Protein AF-A0A3D5CCB1-F1 (afdb_monomer_lite)

Secondary structure (DSSP, 8-state):
-PPPP-HHHHHHHHHHHHHHS----GGGS----S-HHHHHHHHHHHHHHHHHHHHTHHHHHHHHHHH-TT--HHHHIIIIIIIHHHHHHHHHHHHHHHHHTTPPPP----PPPHHHHHHHHHHTSHHHHHHHHHHHHHHHHHHHHHHHHHHHHHHHHHHHHT-HHIIIIIIHHHHHHHHHHHHHHHHHHHHHHHTT-S-HHHHHHHHHHHHHH---TT-TT-HHHHHHHHHHHHHHT-

Radius of gyration: 18.37 Å; chains: 1; bounding box: 44×39×50 Å

pLDDT: mean 93.86, std 5.81, range [41.47, 98.31]

Foldseek 3Di:
DPDAQDPVVLLVLLVCLCVVQPAADLVQADLDDPCLPVCCVQCLLVLLLLLQLLCLLLLVVVLCVLLCVPDDPSRCCNSPVHPNSNSNSLSVNSQVSSVVSVHDGHDHDNDDDPVSNVLSVVCVPLLSVLLSLLLSLVQQLQQLVVLLLLLVLVLVVCVVVVVCRCNPRRSVSSNVSSVSSNVSSVSSNSNSVVVCSHDPVSVVVSVVCCVVVDDHRSCNVPVVSVVSVVVSCVSSVD

Sequence (238 aa):
MAEPVTSQRILEHVQRLGEEHPPIELDSVDRGIRDPRAVAERYGHVIDYLARVELEVDRNVLELLVLLPDVSEVDRMFYADVWQPQEIQHGLILDRLQQDLGRAAAEPVLDVSYKMRIMGALAHFRAIQDIARLLYYLTGASTERQAVLAYNTIHSGMTELGETAIAETIIAPIRRQEPGHFAFYRMSATELVRSGALRPWQLYLARVLREKTYNLVGTNGQDRYRAQMGGVVTALGF

Structure (mmCIF, N/CA/C/O backbone):
data_AF-A0A3D5CCB1-F1
#
_entry.id   AF-A0A3D5CCB1-F1
#
loop_
_atom_site.group_PDB
_atom_site.id
_atom_site.type_symbol
_atom_site.label_atom_id
_atom_site.label_alt_id
_atom_site.label_comp_id
_atom_site.label_asym_id
_atom_site.label_entity_id
_atom_site.label_seq_id
_atom_site.pdbx_PDB_ins_code
_atom_site.Cartn_x
_atom_site.Cartn_y
_atom_site.Cartn_z
_atom_site.occupancy
_atom_site.B_iso_or_equiv
_atom_site.auth_seq_id
_atom_site.auth_comp_id
_atom_site.auth_asym_id
_atom_site.auth_atom_id
_atom_site.pdbx_PDB_model_num
ATOM 1 N N . MET A 1 1 ? 17.570 23.239 -5.286 1.00 41.47 1 MET A N 1
ATOM 2 C CA . MET A 1 1 ? 17.225 22.159 -6.237 1.00 41.47 1 MET A CA 1
ATOM 3 C C . MET A 1 1 ? 17.078 20.886 -5.425 1.00 41.47 1 MET A C 1
ATOM 5 O O . MET A 1 1 ? 17.943 20.655 -4.594 1.00 41.47 1 MET A O 1
ATOM 9 N N . ALA A 1 2 ? 15.992 20.125 -5.577 1.00 57.88 2 ALA A N 1
ATOM 10 C CA . ALA A 1 2 ? 15.882 18.835 -4.893 1.00 57.88 2 ALA A CA 1
ATOM 11 C C . ALA A 1 2 ? 16.992 17.905 -5.404 1.00 57.88 2 ALA A C 1
ATOM 13 O O . ALA A 1 2 ? 17.215 17.835 -6.613 1.00 57.88 2 ALA A O 1
ATOM 14 N N . GLU A 1 3 ? 17.702 17.243 -4.494 1.00 67.12 3 GLU A N 1
ATOM 15 C CA . GLU A 1 3 ? 18.768 16.305 -4.849 1.00 67.12 3 GLU A CA 1
ATOM 16 C C . GLU A 1 3 ? 18.257 15.210 -5.803 1.00 67.12 3 GLU A C 1
ATOM 18 O O . GLU A 1 3 ? 17.111 14.759 -5.658 1.00 67.12 3 GLU A O 1
ATOM 23 N N . PRO A 1 4 ? 19.082 14.753 -6.762 1.00 82.19 4 PRO A N 1
ATOM 24 C CA . PRO A 1 4 ? 18.695 13.705 -7.699 1.00 82.19 4 PRO A CA 1
ATOM 25 C C . PRO A 1 4 ? 18.369 12.398 -6.964 1.00 82.19 4 PRO A C 1
ATOM 27 O O . PRO A 1 4 ? 19.006 12.048 -5.971 1.00 82.19 4 PRO A O 1
ATOM 30 N N . VAL A 1 5 ? 17.351 11.680 -7.441 1.00 89.31 5 VAL A N 1
ATOM 31 C CA . VAL A 1 5 ? 17.039 10.322 -6.975 1.00 89.31 5 VAL A CA 1
ATOM 32 C C . VAL A 1 5 ? 18.032 9.368 -7.634 1.00 89.31 5 VAL A C 1
ATOM 34 O O . VAL A 1 5 ? 18.175 9.397 -8.854 1.00 89.31 5 VAL A O 1
ATOM 37 N N . THR A 1 6 ? 18.720 8.560 -6.831 1.00 91.19 6 THR A N 1
ATOM 38 C CA . THR A 1 6 ? 19.732 7.587 -7.268 1.00 91.19 6 THR A CA 1
ATOM 39 C C . THR A 1 6 ? 19.478 6.243 -6.591 1.00 91.19 6 THR A C 1
ATOM 41 O O . THR A 1 6 ? 18.830 6.200 -5.544 1.00 91.19 6 THR A O 1
ATOM 44 N N . SER A 1 7 ? 20.024 5.152 -7.136 1.00 90.75 7 SER A N 1
ATOM 45 C CA . SER A 1 7 ? 19.896 3.812 -6.542 1.00 90.75 7 SER A CA 1
ATOM 46 C C . SER A 1 7 ? 20.398 3.762 -5.094 1.00 90.75 7 SER A C 1
ATOM 48 O O . SER A 1 7 ? 19.751 3.154 -4.249 1.00 90.75 7 SER A O 1
ATOM 50 N N . GLN A 1 8 ? 21.487 4.477 -4.787 1.00 93.38 8 GLN A N 1
ATOM 51 C CA . GLN A 1 8 ? 22.027 4.591 -3.429 1.00 93.38 8 GLN A CA 1
ATOM 52 C C . GLN A 1 8 ? 21.027 5.237 -2.458 1.00 93.38 8 GLN A C 1
ATOM 54 O O . GLN A 1 8 ? 20.819 4.735 -1.361 1.00 93.38 8 GLN A O 1
ATOM 59 N N . ARG A 1 9 ? 20.345 6.313 -2.870 1.00 94.62 9 ARG A N 1
ATOM 60 C CA . ARG A 1 9 ? 19.337 6.968 -2.021 1.00 94.62 9 ARG A CA 1
ATOM 61 C C . ARG A 1 9 ? 18.089 6.116 -1.820 1.00 94.62 9 ARG A C 1
ATOM 63 O O . ARG A 1 9 ? 17.460 6.203 -0.772 1.00 94.62 9 ARG A O 1
ATOM 70 N N . ILE A 1 10 ? 17.716 5.317 -2.822 1.00 96.94 10 ILE A N 1
ATOM 71 C CA . ILE A 1 10 ? 16.615 4.357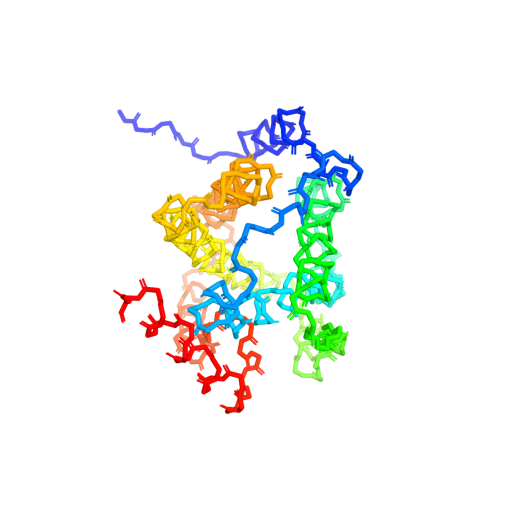 -2.682 1.00 96.94 10 ILE A CA 1
ATOM 72 C C . ILE A 1 10 ? 17.015 3.285 -1.663 1.00 96.94 10 ILE A C 1
ATOM 74 O O . ILE A 1 10 ? 16.234 3.009 -0.762 1.00 96.94 10 ILE A O 1
ATOM 78 N N . LEU A 1 11 ? 18.236 2.746 -1.747 1.00 97.00 11 LEU A N 1
ATOM 79 C CA . LEU A 1 11 ? 18.755 1.781 -0.775 1.00 97.00 11 LEU A CA 1
ATOM 80 C C . LEU A 1 11 ? 18.733 2.342 0.656 1.00 97.00 11 LEU A C 1
ATOM 82 O O . LEU A 1 11 ? 18.157 1.717 1.540 1.00 97.00 11 LEU A O 1
ATOM 86 N N . GLU A 1 12 ? 19.288 3.539 0.864 1.00 97.50 12 GLU A N 1
ATOM 87 C CA . GLU A 1 12 ? 19.302 4.220 2.169 1.00 97.50 12 GLU A CA 1
ATOM 88 C C . GLU A 1 12 ? 17.894 4.453 2.724 1.00 97.50 12 GLU A C 1
ATOM 90 O O . GLU A 1 12 ? 17.670 4.370 3.931 1.00 97.50 12 GLU A O 1
ATOM 95 N N . HIS A 1 13 ? 16.933 4.758 1.848 1.00 97.81 13 HIS A N 1
ATOM 96 C CA . HIS A 1 13 ? 15.533 4.893 2.233 1.00 97.81 13 HIS A CA 1
ATOM 97 C C . HIS A 1 13 ? 14.934 3.561 2.678 1.00 97.81 13 HIS A C 1
ATOM 99 O O . HIS A 1 13 ? 14.278 3.521 3.712 1.00 97.81 13 HIS A O 1
ATOM 105 N N . VAL A 1 14 ? 15.160 2.478 1.929 1.00 98.12 14 VAL A N 1
ATOM 106 C CA . VAL A 1 14 ? 14.629 1.150 2.278 1.00 98.12 14 VAL A CA 1
ATOM 107 C C . VAL A 1 14 ? 15.227 0.655 3.596 1.00 98.12 14 VAL A C 1
ATOM 109 O O . VAL A 1 14 ? 14.484 0.172 4.444 1.00 98.12 14 VAL A O 1
ATOM 112 N N . GLN A 1 15 ? 16.537 0.827 3.800 1.00 97.94 15 GLN A N 1
ATOM 113 C CA . GLN A 1 15 ? 17.208 0.469 5.056 1.00 97.94 15 GLN A CA 1
ATOM 114 C C . GLN A 1 15 ? 16.598 1.220 6.238 1.00 97.94 15 GLN A C 1
ATOM 116 O O . GLN A 1 15 ? 16.140 0.606 7.197 1.00 97.94 15 GLN A O 1
ATOM 121 N N . ARG A 1 16 ? 16.498 2.547 6.121 1.00 97.81 16 ARG A N 1
ATOM 122 C CA . ARG A 1 16 ? 15.912 3.388 7.165 1.00 97.81 16 ARG A CA 1
ATOM 123 C C . ARG A 1 16 ? 14.455 3.038 7.446 1.00 97.81 16 ARG A C 1
ATOM 125 O O . ARG A 1 16 ? 14.059 3.001 8.601 1.00 97.81 16 ARG A O 1
ATOM 132 N N . LEU A 1 17 ? 13.666 2.766 6.406 1.00 97.88 17 LEU A N 1
ATOM 133 C CA . LEU A 1 17 ? 12.270 2.361 6.552 1.00 97.88 17 LEU A CA 1
ATOM 134 C C . LEU A 1 17 ? 12.142 1.063 7.360 1.00 97.88 17 LEU A C 1
ATOM 136 O O . LEU A 1 17 ? 11.304 0.994 8.254 1.00 97.88 17 LEU A O 1
ATOM 140 N N . GLY A 1 18 ? 12.976 0.062 7.068 1.00 96.62 18 GLY A N 1
ATOM 141 C CA . GLY A 1 18 ? 12.990 -1.198 7.814 1.00 96.62 18 GLY A CA 1
ATOM 142 C C . GLY A 1 18 ? 13.456 -1.037 9.263 1.00 96.62 18 GLY A C 1
ATOM 143 O O . GLY A 1 18 ? 12.883 -1.648 10.160 1.00 96.62 18 GLY A O 1
ATOM 144 N N . GLU A 1 19 ? 14.461 -0.192 9.504 1.00 96.88 19 GLU A N 1
ATOM 145 C CA . GLU A 1 19 ? 15.014 0.062 10.841 1.00 96.88 19 GLU A CA 1
ATOM 146 C C . GLU A 1 19 ? 14.078 0.896 11.730 1.00 96.88 19 GLU A C 1
ATOM 148 O O . GLU A 1 19 ? 13.853 0.557 12.891 1.00 96.88 19 GLU A O 1
ATOM 153 N N . GLU A 1 20 ? 13.535 1.998 11.207 1.00 97.25 20 GLU A N 1
ATOM 154 C CA . GLU A 1 20 ? 12.723 2.944 11.982 1.00 97.25 20 GLU A CA 1
ATOM 155 C C . GLU A 1 20 ? 11.277 2.468 12.164 1.00 97.25 20 GLU A C 1
ATOM 157 O O . GLU A 1 20 ? 10.598 2.876 13.114 1.00 97.25 20 GLU A O 1
ATOM 162 N N . HIS A 1 21 ? 10.781 1.627 11.254 1.00 96.56 21 HIS A N 1
ATOM 163 C CA . HIS A 1 21 ? 9.390 1.192 11.239 1.00 96.56 21 HIS A CA 1
ATOM 164 C C . HIS A 1 21 ? 9.267 -0.324 11.021 1.00 96.56 21 HIS A C 1
ATOM 166 O O . HIS A 1 21 ? 8.691 -0.734 10.020 1.00 96.56 21 HIS A O 1
ATOM 172 N N . PRO A 1 22 ? 9.752 -1.179 11.938 1.00 97.19 22 PRO A N 1
ATOM 173 C CA . PRO A 1 22 ? 9.638 -2.632 11.790 1.00 97.19 22 PRO A CA 1
ATOM 174 C C . PRO A 1 22 ? 8.169 -3.097 11.705 1.00 97.19 22 PRO A C 1
ATOM 176 O O . PRO A 1 22 ? 7.266 -2.333 12.069 1.00 97.19 22 PRO A O 1
ATOM 179 N N . PRO A 1 23 ? 7.907 -4.338 11.249 1.00 97.94 23 PRO A N 1
ATOM 180 C CA . PRO A 1 23 ? 6.570 -4.928 11.282 1.00 97.94 23 PRO A CA 1
ATOM 181 C C . PRO A 1 23 ? 5.894 -4.754 12.646 1.00 97.94 23 PRO A C 1
ATOM 183 O O . PRO A 1 23 ? 6.534 -4.858 13.692 1.00 97.94 23 PRO A O 1
ATOM 186 N N . ILE A 1 24 ? 4.598 -4.443 12.630 1.00 97.62 24 ILE A N 1
ATOM 187 C CA . ILE A 1 24 ? 3.836 -4.207 13.857 1.00 97.62 24 ILE A CA 1
ATOM 188 C C . ILE A 1 24 ? 3.460 -5.567 14.436 1.00 97.62 24 ILE A C 1
ATOM 190 O O . ILE A 1 24 ? 2.689 -6.299 13.829 1.00 97.62 24 ILE A O 1
ATOM 194 N N . GLU A 1 25 ? 3.981 -5.910 15.607 1.00 95.62 25 GLU A N 1
ATOM 195 C CA . GLU A 1 25 ? 3.631 -7.174 16.254 1.00 95.62 25 GLU A CA 1
ATOM 196 C C . GLU A 1 25 ? 2.160 -7.167 16.690 1.00 95.62 25 GLU A C 1
ATOM 198 O O . GLU A 1 25 ? 1.710 -6.222 17.345 1.00 95.62 25 GLU A O 1
ATOM 203 N N . LEU A 1 26 ? 1.419 -8.238 16.397 1.00 92.88 26 LEU A N 1
ATOM 204 C CA . LEU A 1 26 ? 0.002 -8.362 16.764 1.00 92.88 26 LEU A CA 1
ATOM 205 C C . LEU A 1 26 ? -0.241 -8.199 18.278 1.00 92.88 26 LEU A C 1
ATOM 207 O O . LEU A 1 26 ? -1.253 -7.636 18.685 1.00 92.88 26 LEU A O 1
ATOM 211 N N . ASP A 1 27 ? 0.696 -8.638 19.118 1.00 92.75 27 ASP A N 1
ATOM 212 C CA . ASP A 1 27 ? 0.590 -8.512 20.579 1.00 92.75 27 ASP A CA 1
ATOM 213 C C . ASP A 1 27 ? 0.874 -7.085 21.084 1.00 92.75 27 ASP A C 1
ATOM 215 O O . ASP A 1 27 ? 0.627 -6.776 22.250 1.00 92.75 27 ASP A O 1
ATOM 219 N N . SER A 1 28 ? 1.392 -6.198 20.226 1.00 95.19 28 SER A N 1
ATOM 220 C CA . SER A 1 28 ? 1.679 -4.802 20.579 1.00 95.19 28 SER A CA 1
ATOM 221 C C . SER A 1 28 ? 0.471 -3.871 20.429 1.00 95.19 28 SER A C 1
ATOM 223 O O . SER A 1 28 ? 0.526 -2.732 20.899 1.00 95.19 28 SER A O 1
ATOM 225 N N . VAL A 1 29 ? -0.614 -4.336 19.796 1.00 96.75 29 VAL A N 1
ATOM 226 C CA . VAL A 1 29 ? -1.794 -3.512 19.514 1.00 96.75 29 VAL A CA 1
ATOM 227 C C . VAL A 1 29 ? -2.903 -3.717 20.546 1.00 96.75 29 VAL A C 1
ATOM 229 O O . VAL A 1 29 ? -3.211 -4.837 20.954 1.00 96.75 29 VAL A O 1
ATOM 232 N N . ASP A 1 30 ? -3.547 -2.624 20.949 1.00 97.19 30 ASP A N 1
ATOM 233 C CA . ASP A 1 30 ? -4.730 -2.648 21.803 1.00 97.19 30 ASP A CA 1
ATOM 234 C C . ASP A 1 30 ? -5.984 -2.679 20.923 1.00 97.19 30 ASP A C 1
ATOM 236 O O . ASP A 1 30 ? -6.339 -1.705 20.255 1.00 97.19 30 ASP A O 1
ATOM 240 N N . ARG A 1 31 ? -6.656 -3.833 20.926 1.00 94.38 31 ARG A N 1
ATOM 241 C CA . ARG A 1 31 ? -7.901 -4.075 20.183 1.00 94.38 31 ARG A CA 1
ATOM 242 C C . ARG A 1 31 ? -9.151 -3.826 21.036 1.00 94.38 31 ARG A C 1
ATOM 244 O O . ARG A 1 31 ? -10.224 -4.331 20.719 1.00 94.38 31 ARG A O 1
ATOM 251 N N . GLY A 1 32 ? -9.033 -3.083 22.138 1.00 95.19 32 GLY A N 1
ATOM 252 C CA . GLY A 1 32 ? -10.173 -2.627 22.925 1.00 95.19 32 GLY A CA 1
ATOM 253 C C . GLY A 1 32 ? -11.079 -1.706 22.106 1.00 95.19 32 GLY A C 1
ATOM 254 O O . GLY A 1 32 ? -10.637 -0.664 21.629 1.00 95.19 32 GLY A O 1
ATOM 255 N N . ILE A 1 33 ? -12.352 -2.086 21.967 1.00 96.38 33 ILE A N 1
ATOM 256 C CA . ILE A 1 33 ? -13.362 -1.311 21.237 1.00 96.38 33 ILE A CA 1
ATOM 257 C C . ILE A 1 33 ? -14.384 -0.777 22.240 1.00 96.38 33 ILE A C 1
ATOM 259 O O . ILE A 1 33 ? -15.020 -1.547 22.965 1.00 96.38 33 ILE A O 1
ATOM 263 N N . ARG A 1 34 ? -14.547 0.543 22.293 1.00 96.94 34 ARG A N 1
ATOM 264 C CA . ARG A 1 34 ? -15.459 1.213 23.223 1.00 96.94 34 ARG A CA 1
ATOM 265 C C . ARG A 1 34 ? -16.916 1.105 22.776 1.00 96.94 34 ARG A C 1
ATOM 267 O O . ARG A 1 34 ? -17.780 0.802 23.597 1.00 96.94 34 ARG A O 1
ATOM 274 N N . ASP A 1 35 ? -17.188 1.387 21.508 1.00 96.88 35 ASP A N 1
ATOM 275 C CA . ASP A 1 35 ? -18.503 1.292 20.879 1.00 96.88 35 ASP A CA 1
ATOM 276 C C . ASP A 1 35 ? -18.400 0.470 19.581 1.00 96.88 35 ASP A C 1
ATOM 278 O O . ASP A 1 35 ? -18.331 1.016 18.472 1.00 96.88 35 ASP A O 1
ATOM 282 N N . PRO A 1 36 ? -18.413 -0.873 19.692 1.00 96.50 36 PRO A N 1
ATOM 283 C CA . PRO A 1 36 ? -18.269 -1.747 18.531 1.00 96.50 36 PRO A CA 1
ATOM 284 C C . PRO A 1 36 ? -19.389 -1.557 17.512 1.00 96.50 36 PRO A C 1
ATOM 286 O O . PRO A 1 36 ? -19.183 -1.794 16.322 1.00 96.50 36 PRO A O 1
ATOM 289 N N . ARG A 1 37 ? -20.563 -1.085 17.944 1.00 96.44 37 ARG A N 1
ATOM 290 C CA . ARG A 1 37 ? -21.678 -0.821 17.042 1.00 96.44 37 ARG A CA 1
ATOM 291 C C . ARG A 1 37 ? -21.401 0.412 16.187 1.00 96.44 37 ARG A C 1
ATOM 293 O O . ARG A 1 37 ? -21.546 0.325 14.970 1.00 96.44 37 ARG A O 1
ATOM 300 N N . ALA A 1 38 ? -20.974 1.520 16.791 1.00 96.62 38 ALA A N 1
ATOM 301 C CA . ALA A 1 38 ? -20.645 2.735 16.047 1.00 96.62 38 ALA A CA 1
ATOM 302 C C . ALA A 1 38 ? -19.497 2.502 15.050 1.00 96.62 38 ALA A C 1
ATOM 304 O O . ALA A 1 38 ? -19.572 2.942 13.899 1.00 96.62 38 ALA A O 1
ATOM 305 N N . VAL A 1 39 ? -18.466 1.753 15.460 1.00 97.31 39 VAL A N 1
ATOM 306 C CA . VAL A 1 39 ? -17.353 1.375 14.576 1.00 97.31 39 VAL A CA 1
ATOM 307 C C . VAL A 1 39 ? -17.838 0.494 13.426 1.00 97.31 39 VAL A C 1
ATOM 309 O O . VAL A 1 39 ? -17.528 0.778 12.268 1.00 97.31 39 VAL A O 1
ATOM 312 N N . ALA A 1 40 ? -18.632 -0.542 13.708 1.00 96.12 40 ALA A N 1
ATOM 313 C CA . ALA A 1 40 ? -19.146 -1.440 12.677 1.00 96.12 40 ALA A CA 1
ATOM 314 C C . ALA A 1 40 ? -20.077 -0.727 11.682 1.00 96.12 40 ALA A C 1
ATOM 316 O O . ALA A 1 40 ? -19.995 -0.995 10.483 1.00 96.12 40 ALA A O 1
ATOM 317 N N . GLU A 1 41 ? -20.931 0.186 12.154 1.00 95.19 41 GLU A N 1
ATOM 318 C CA . GLU A 1 41 ? -21.853 0.956 11.310 1.00 95.19 41 GLU A CA 1
ATOM 319 C C . GLU A 1 41 ? -21.113 1.946 10.394 1.00 95.19 41 GLU A C 1
ATOM 321 O O . GLU A 1 41 ? -21.477 2.075 9.225 1.00 95.19 41 GLU A O 1
ATOM 326 N N . ARG A 1 42 ? -20.067 2.628 10.887 1.00 95.31 42 ARG A N 1
ATOM 327 C CA . ARG A 1 42 ? -19.347 3.656 10.110 1.00 95.31 42 ARG A CA 1
ATOM 328 C C . ARG A 1 42 ? -18.206 3.091 9.263 1.00 95.31 42 ARG A C 1
ATOM 330 O O . ARG A 1 42 ? -18.020 3.520 8.126 1.00 95.31 42 ARG A O 1
ATOM 337 N N . TYR A 1 43 ? -17.439 2.153 9.815 1.00 97.31 43 TYR A N 1
ATOM 338 C CA . TYR A 1 43 ? -16.174 1.684 9.245 1.00 97.31 43 TYR A CA 1
ATOM 339 C C . TYR A 1 43 ? -16.100 0.173 9.029 1.00 97.31 43 TYR A C 1
ATOM 341 O O . TYR A 1 43 ? -15.121 -0.282 8.448 1.00 97.31 43 TYR A O 1
ATOM 349 N N . GLY A 1 44 ? -17.110 -0.613 9.418 1.00 96.38 44 GLY A N 1
ATOM 350 C CA . GLY A 1 44 ? -17.058 -2.074 9.305 1.00 96.38 44 GLY A CA 1
ATOM 351 C C . GLY A 1 44 ? -16.726 -2.560 7.892 1.00 96.38 44 GLY A C 1
ATOM 352 O O . GLY A 1 44 ? -15.783 -3.319 7.711 1.00 96.38 44 GLY A O 1
ATOM 353 N N . HIS A 1 45 ? -17.421 -2.060 6.866 1.00 96.00 45 HIS A N 1
ATOM 354 C CA . HIS A 1 45 ? -17.134 -2.434 5.471 1.00 96.00 45 HIS A CA 1
ATOM 355 C C . HIS A 1 45 ? -15.799 -1.886 4.951 1.00 96.00 45 HIS A C 1
ATOM 357 O O . HIS A 1 45 ? -15.246 -2.434 4.001 1.00 96.00 45 HIS A O 1
ATOM 363 N N . VAL A 1 46 ? -15.291 -0.800 5.541 1.00 97.25 46 VAL A N 1
ATOM 364 C CA . VAL A 1 46 ? -13.966 -0.262 5.211 1.00 97.25 46 VAL A CA 1
ATOM 365 C C . VAL A 1 46 ? -12.888 -1.191 5.748 1.00 97.25 46 VAL A C 1
ATOM 367 O O . VAL A 1 46 ? -11.986 -1.554 5.001 1.00 97.25 46 VAL A O 1
ATOM 370 N N . ILE A 1 47 ? -13.016 -1.614 7.006 1.00 97.38 47 ILE A N 1
ATOM 371 C CA . ILE A 1 47 ? -12.085 -2.545 7.645 1.00 97.38 47 ILE A CA 1
ATOM 372 C C . ILE A 1 47 ? -12.104 -3.889 6.908 1.00 97.38 47 ILE A C 1
ATOM 374 O O . ILE A 1 47 ? -11.031 -4.381 6.584 1.00 97.38 47 ILE A O 1
ATOM 378 N N . ASP A 1 48 ? -13.277 -4.419 6.533 1.00 96.69 48 ASP A N 1
ATOM 379 C CA . ASP A 1 48 ? -13.368 -5.645 5.718 1.00 96.69 48 ASP A CA 1
ATOM 380 C C . ASP A 1 48 ? -12.583 -5.525 4.410 1.00 96.69 48 ASP A C 1
ATOM 382 O O . ASP A 1 48 ? -11.861 -6.436 3.994 1.00 96.69 48 ASP A O 1
ATOM 386 N N . TYR A 1 49 ? -12.756 -4.388 3.725 1.00 96.88 49 TYR A N 1
ATOM 387 C CA . TYR A 1 49 ? -12.118 -4.161 2.440 1.00 96.88 49 TYR A CA 1
ATOM 388 C C . TYR A 1 49 ? -10.603 -4.064 2.594 1.00 96.88 49 TYR A C 1
ATOM 390 O O . TYR A 1 49 ? -9.890 -4.705 1.825 1.00 96.88 49 TYR A O 1
ATOM 398 N N . LEU A 1 50 ? -10.122 -3.299 3.578 1.00 96.75 50 LEU A N 1
ATOM 399 C CA . LEU A 1 50 ? -8.694 -3.142 3.837 1.00 96.75 50 LEU A CA 1
ATOM 400 C C . LEU A 1 50 ? -8.063 -4.452 4.309 1.00 96.75 50 LEU A C 1
ATOM 402 O O . LEU A 1 50 ? -7.098 -4.881 3.695 1.00 96.75 50 LEU A O 1
ATOM 406 N N . ALA A 1 51 ? -8.654 -5.153 5.282 1.00 96.50 51 ALA A N 1
ATOM 407 C CA . ALA A 1 51 ? -8.147 -6.437 5.770 1.00 96.50 51 ALA A CA 1
ATOM 408 C C . ALA A 1 51 ? -7.929 -7.440 4.628 1.00 96.50 51 ALA A C 1
ATOM 410 O O . ALA A 1 51 ? -6.871 -8.055 4.525 1.00 96.50 51 ALA A O 1
ATOM 411 N N . ARG A 1 52 ? -8.898 -7.558 3.709 1.00 96.06 52 ARG A N 1
ATOM 412 C CA . ARG A 1 52 ? -8.735 -8.386 2.507 1.00 96.06 52 ARG A CA 1
ATOM 413 C C . ARG A 1 52 ? -7.583 -7.898 1.633 1.00 96.06 52 ARG A C 1
ATOM 415 O O . ARG A 1 52 ? -6.812 -8.720 1.157 1.00 96.06 52 ARG A O 1
ATOM 422 N N . VAL A 1 53 ? -7.522 -6.600 1.346 1.00 95.31 53 VAL A N 1
ATOM 423 C CA . VAL A 1 53 ? -6.525 -6.027 0.432 1.00 95.31 53 VAL A CA 1
ATOM 424 C C . VAL A 1 53 ? -5.109 -6.190 0.967 1.00 95.31 53 VAL A C 1
ATOM 426 O O . VAL A 1 53 ? -4.257 -6.642 0.206 1.00 95.31 53 VAL A O 1
ATOM 429 N N . GLU A 1 54 ? -4.878 -5.907 2.246 1.00 94.62 54 GLU A N 1
ATOM 430 C CA . GLU A 1 54 ? -3.551 -6.065 2.849 1.00 94.62 54 GLU A CA 1
ATOM 431 C C . GLU A 1 54 ? -3.144 -7.544 2.886 1.00 94.62 54 GLU A C 1
ATOM 433 O O . GLU A 1 54 ? -2.012 -7.894 2.567 1.00 94.62 54 GLU A O 1
ATOM 438 N N . LEU A 1 55 ? -4.083 -8.465 3.138 1.00 95.19 55 LEU A N 1
ATOM 439 C CA . LEU A 1 55 ? -3.806 -9.906 3.060 1.00 95.19 55 LEU A CA 1
ATOM 440 C C . LEU A 1 55 ? -3.590 -10.424 1.625 1.00 95.19 55 LEU A C 1
ATOM 442 O O . LEU A 1 55 ? -3.114 -11.543 1.437 1.00 95.19 55 LEU A O 1
ATOM 446 N N . GLU A 1 56 ? -3.896 -9.636 0.590 1.00 94.56 56 GLU A N 1
ATOM 447 C CA . GLU A 1 56 ? -3.524 -9.960 -0.793 1.00 94.56 56 GLU A CA 1
ATOM 448 C C . GLU A 1 56 ? -2.053 -9.633 -1.106 1.00 94.56 56 GLU A C 1
ATOM 450 O O . GLU A 1 56 ? -1.597 -9.916 -2.218 1.00 94.56 56 GLU A O 1
ATOM 455 N N . VAL A 1 57 ? -1.283 -9.093 -0.152 1.00 90.62 57 VAL A N 1
ATOM 456 C CA . VAL A 1 57 ? 0.158 -8.838 -0.310 1.00 90.62 57 VAL A CA 1
ATOM 457 C C . VAL A 1 57 ? 0.924 -10.086 -0.759 1.00 90.62 57 VAL A C 1
ATOM 459 O O . VAL A 1 57 ? 1.772 -9.993 -1.645 1.00 90.62 57 VAL A O 1
ATOM 462 N N . ASP A 1 58 ? 0.571 -11.275 -0.264 1.00 86.56 58 ASP A N 1
ATOM 463 C CA . ASP A 1 58 ? 1.221 -12.522 -0.680 1.00 86.56 58 ASP A CA 1
ATOM 464 C C . ASP A 1 58 ? 0.999 -12.811 -2.170 1.00 86.56 58 ASP A C 1
ATOM 466 O O . ASP A 1 58 ? 1.927 -13.220 -2.874 1.00 86.56 58 ASP A O 1
ATOM 470 N N . ARG A 1 59 ? -0.193 -12.509 -2.708 1.00 90.62 59 ARG A N 1
ATOM 471 C CA . ARG A 1 59 ? -0.410 -12.543 -4.163 1.00 90.62 59 ARG A CA 1
ATOM 472 C C . ARG A 1 59 ? 0.500 -11.539 -4.856 1.00 90.62 59 ARG A C 1
ATOM 474 O O . ARG A 1 59 ? 1.098 -11.873 -5.873 1.00 90.62 59 ARG A O 1
ATOM 481 N N . ASN A 1 60 ? 0.592 -10.316 -4.341 1.00 88.62 60 ASN A N 1
ATOM 482 C CA . ASN A 1 60 ? 1.405 -9.266 -4.952 1.00 88.62 60 ASN A CA 1
ATOM 483 C C . ASN A 1 60 ? 2.895 -9.665 -4.986 1.00 88.62 60 ASN A C 1
ATOM 485 O O . ASN A 1 60 ? 3.570 -9.387 -5.978 1.00 88.62 60 ASN A O 1
ATOM 489 N N . VAL A 1 61 ? 3.392 -10.384 -3.971 1.00 86.88 61 VAL A N 1
ATOM 490 C CA . VAL A 1 61 ? 4.734 -10.994 -3.973 1.00 86.88 61 VAL A CA 1
ATOM 491 C C . VAL A 1 61 ? 4.859 -12.078 -5.045 1.00 86.88 61 VAL A C 1
ATOM 493 O O . VAL A 1 61 ? 5.841 -12.098 -5.787 1.00 86.88 61 VAL A O 1
ATOM 496 N N . LEU A 1 62 ? 3.865 -12.955 -5.204 1.00 86.75 62 LEU A N 1
ATOM 497 C CA . LEU A 1 62 ? 3.875 -13.937 -6.296 1.00 86.75 62 LEU A CA 1
ATOM 498 C C . LEU A 1 62 ? 3.853 -13.263 -7.678 1.00 86.75 62 LEU A C 1
ATOM 500 O O . LEU A 1 62 ? 4.547 -13.703 -8.595 1.00 86.75 62 LEU A O 1
ATOM 504 N N . GLU A 1 63 ? 3.089 -12.182 -7.840 1.00 89.25 63 GLU A N 1
ATOM 505 C CA . GLU A 1 63 ? 3.081 -11.380 -9.064 1.00 89.25 63 GLU A CA 1
ATOM 506 C C . GLU A 1 63 ? 4.445 -10.739 -9.323 1.00 89.25 63 GLU A C 1
ATOM 508 O O . GLU A 1 63 ? 4.917 -10.781 -10.456 1.00 89.25 63 GLU A O 1
ATOM 513 N N . LEU A 1 64 ? 5.113 -10.217 -8.293 1.00 87.56 64 LEU A N 1
ATOM 514 C CA . LEU A 1 64 ? 6.479 -9.701 -8.381 1.00 87.56 64 LEU A CA 1
ATOM 515 C C . LEU A 1 64 ? 7.465 -10.760 -8.868 1.00 87.56 64 LEU A C 1
ATOM 517 O O . LEU A 1 64 ? 8.215 -10.496 -9.802 1.00 87.56 64 LEU A O 1
ATOM 521 N N . LEU A 1 65 ? 7.434 -11.964 -8.294 1.00 84.88 65 LEU A N 1
ATOM 522 C CA . LEU A 1 65 ? 8.314 -13.066 -8.703 1.00 84.88 65 LEU A CA 1
ATOM 523 C C . LEU A 1 65 ? 8.105 -13.470 -10.170 1.00 84.88 65 LEU A C 1
ATOM 525 O O . LEU A 1 65 ? 9.043 -13.891 -10.841 1.00 84.88 65 LEU A O 1
ATOM 529 N N . VAL A 1 66 ? 6.878 -13.333 -10.677 1.00 86.00 66 VAL A N 1
ATOM 530 C CA . VAL A 1 66 ? 6.536 -13.636 -12.073 1.00 86.00 66 VAL A CA 1
ATOM 531 C C . VAL A 1 66 ? 6.910 -12.489 -13.012 1.00 86.00 66 VAL A C 1
ATOM 533 O O . VAL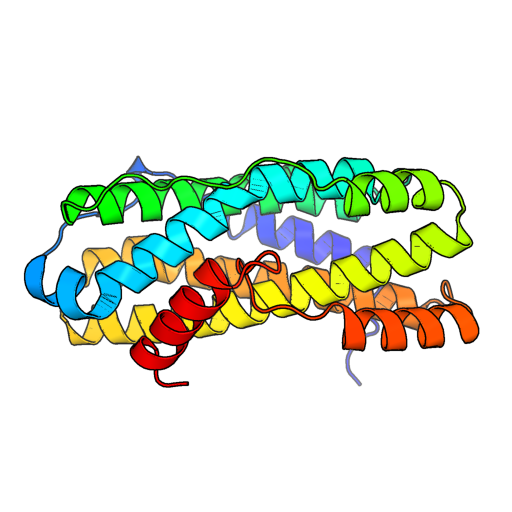 A 1 66 ? 7.408 -12.730 -14.111 1.00 86.00 66 VAL A O 1
ATOM 536 N N . LEU A 1 67 ? 6.638 -11.246 -12.616 1.00 87.25 67 LEU A N 1
ATOM 537 C CA . LEU A 1 67 ? 6.816 -10.058 -13.450 1.00 87.25 67 LEU A CA 1
ATOM 538 C C . LEU A 1 67 ? 8.249 -9.538 -13.442 1.00 87.25 67 LEU A C 1
ATOM 540 O O . LEU A 1 67 ? 8.619 -8.827 -14.374 1.00 87.25 67 LEU A O 1
ATOM 544 N N . LEU A 1 68 ? 9.028 -9.853 -12.405 1.00 85.81 68 LEU A N 1
ATOM 545 C CA . LEU A 1 68 ? 10.373 -9.338 -12.192 1.00 85.81 68 LEU A CA 1
ATOM 546 C C . LEU A 1 68 ? 11.446 -10.446 -12.167 1.00 85.81 68 LEU A C 1
ATOM 548 O O . LEU A 1 68 ? 12.094 -10.624 -11.137 1.00 85.81 68 LEU A O 1
ATOM 552 N N . PRO A 1 69 ? 11.689 -11.165 -13.284 1.00 83.00 69 PRO A N 1
ATOM 553 C CA . PRO A 1 69 ? 12.713 -12.213 -13.346 1.00 83.00 69 PRO A CA 1
ATOM 554 C C . PRO A 1 69 ? 14.126 -11.701 -13.011 1.00 83.00 69 PRO A C 1
ATOM 556 O O . PRO A 1 69 ? 14.893 -12.415 -12.376 1.00 83.00 69 PRO A O 1
ATOM 559 N N . ASP A 1 70 ? 14.437 -10.451 -13.373 1.00 81.44 70 ASP A N 1
ATOM 560 C CA . ASP A 1 70 ? 15.701 -9.773 -13.057 1.00 81.44 70 ASP A CA 1
ATOM 561 C C . ASP A 1 70 ? 15.453 -8.610 -12.078 1.00 81.44 70 ASP A C 1
ATOM 563 O O . ASP A 1 70 ? 15.486 -7.429 -12.447 1.00 81.44 70 ASP A O 1
ATOM 567 N N . VAL A 1 71 ? 15.116 -8.940 -10.830 1.00 81.56 71 VAL A N 1
ATOM 568 C CA . VAL A 1 71 ? 14.876 -7.954 -9.764 1.00 81.56 71 VAL A CA 1
ATOM 569 C C . VAL A 1 71 ? 16.197 -7.358 -9.255 1.00 81.56 71 VAL A C 1
ATOM 571 O O . VAL A 1 71 ? 17.192 -8.067 -9.102 1.00 81.56 71 VAL A O 1
ATOM 574 N N . SER A 1 72 ? 16.237 -6.044 -9.001 1.00 87.75 72 SER A N 1
ATOM 575 C CA . SER A 1 72 ? 17.426 -5.430 -8.394 1.00 87.75 72 SER A CA 1
ATOM 576 C C . SER A 1 72 ? 17.559 -5.833 -6.922 1.00 87.75 72 SER A C 1
ATOM 578 O O . SER A 1 72 ? 16.570 -6.166 -6.273 1.00 87.75 72 SER A O 1
ATOM 580 N N . GLU A 1 73 ? 18.767 -5.768 -6.362 1.00 90.44 73 GLU A N 1
ATOM 581 C CA . GLU A 1 73 ? 18.977 -6.073 -4.939 1.00 90.44 73 GLU A CA 1
ATOM 582 C C . GLU A 1 73 ? 18.155 -5.152 -4.022 1.00 90.44 73 GLU A C 1
ATOM 584 O O . GLU A 1 73 ? 17.578 -5.615 -3.042 1.00 90.44 73 GLU A O 1
ATOM 589 N N . VAL A 1 74 ? 18.031 -3.871 -4.387 1.00 93.56 74 VAL A N 1
ATOM 590 C CA . VAL A 1 74 ? 17.231 -2.884 -3.647 1.00 93.56 74 VAL A CA 1
ATOM 591 C C . VAL A 1 74 ? 15.743 -3.230 -3.694 1.00 93.56 74 VAL A C 1
ATOM 593 O O . VAL A 1 74 ? 15.071 -3.170 -2.669 1.00 93.56 74 VAL A O 1
ATOM 596 N N . ASP A 1 75 ? 15.233 -3.624 -4.865 1.00 92.94 75 ASP A N 1
ATOM 597 C CA . ASP A 1 75 ? 13.849 -4.084 -5.012 1.00 92.94 75 ASP A CA 1
ATOM 598 C C . ASP A 1 75 ? 13.607 -5.355 -4.182 1.00 92.94 75 ASP A C 1
ATOM 600 O O . ASP A 1 75 ? 12.625 -5.426 -3.450 1.00 92.94 75 ASP A O 1
ATOM 604 N N . ARG A 1 76 ? 14.516 -6.343 -4.245 1.00 92.81 76 ARG A N 1
ATOM 605 C CA . ARG A 1 76 ? 14.423 -7.574 -3.443 1.00 92.81 76 ARG A CA 1
ATOM 606 C C . ARG A 1 76 ? 14.359 -7.248 -1.954 1.00 92.81 76 ARG A C 1
ATOM 608 O O . ARG A 1 76 ? 13.483 -7.763 -1.270 1.00 92.81 76 ARG A O 1
ATOM 615 N N . MET A 1 77 ? 15.277 -6.411 -1.474 1.00 95.00 77 MET A N 1
ATOM 616 C CA . MET A 1 77 ? 15.338 -6.006 -0.071 1.00 95.00 77 MET A CA 1
ATOM 617 C C . MET A 1 77 ? 14.051 -5.298 0.351 1.00 95.00 77 MET A C 1
ATOM 619 O O . MET A 1 77 ? 13.483 -5.634 1.383 1.00 95.00 77 MET A O 1
ATOM 623 N N . PHE A 1 78 ? 13.547 -4.370 -0.468 1.00 96.00 78 PHE A N 1
ATOM 624 C CA . PHE A 1 78 ? 12.282 -3.705 -0.179 1.00 96.00 78 PHE A CA 1
ATOM 625 C C . PHE A 1 78 ? 11.131 -4.705 -0.083 1.00 96.00 78 PHE A C 1
ATOM 627 O O . PHE A 1 78 ? 10.463 -4.738 0.941 1.00 96.00 78 PHE A O 1
ATOM 634 N N . TYR A 1 79 ? 10.907 -5.540 -1.099 1.00 94.19 79 TYR A N 1
ATOM 635 C CA . TYR A 1 79 ? 9.737 -6.418 -1.114 1.00 94.19 79 TYR A CA 1
ATOM 636 C C . TYR A 1 79 ? 9.809 -7.536 -0.076 1.00 94.19 79 TYR A C 1
ATOM 638 O O . TYR A 1 79 ? 8.813 -7.788 0.591 1.00 94.19 79 TYR A O 1
ATOM 646 N N . ALA A 1 80 ? 10.957 -8.205 0.048 1.00 92.62 80 ALA A N 1
ATOM 647 C CA . ALA A 1 80 ? 11.087 -9.404 0.871 1.00 92.62 80 ALA A CA 1
ATOM 648 C C . ALA A 1 80 ? 11.413 -9.100 2.338 1.00 92.62 80 ALA A C 1
ATOM 650 O O . ALA A 1 80 ? 10.954 -9.823 3.216 1.00 92.62 80 ALA A O 1
ATOM 651 N N . ASP A 1 81 ? 12.200 -8.054 2.607 1.00 95.00 81 ASP A N 1
ATOM 652 C CA . ASP A 1 81 ? 12.744 -7.830 3.950 1.00 95.00 81 ASP A CA 1
ATOM 653 C C . ASP A 1 81 ? 12.039 -6.681 4.691 1.00 95.00 81 ASP A C 1
ATOM 655 O O . ASP A 1 81 ? 12.139 -6.600 5.913 1.00 95.00 81 ASP A O 1
ATOM 659 N N . VAL A 1 82 ? 11.332 -5.791 3.979 1.00 97.25 82 VAL A N 1
ATOM 660 C CA . VAL A 1 82 ? 10.692 -4.600 4.570 1.00 97.25 82 VAL A CA 1
ATOM 661 C C . VAL A 1 82 ? 9.182 -4.602 4.345 1.00 97.25 82 VAL A C 1
ATOM 663 O O . VAL A 1 82 ? 8.418 -4.744 5.294 1.00 97.25 82 VAL A O 1
ATOM 666 N N . TRP A 1 83 ? 8.752 -4.482 3.090 1.00 97.38 83 TRP A N 1
ATOM 667 C CA . TRP A 1 83 ? 7.361 -4.273 2.703 1.00 97.38 83 TRP A CA 1
ATOM 668 C C . TRP A 1 83 ? 6.478 -5.475 3.034 1.00 97.38 83 TRP A C 1
ATOM 670 O O . TRP A 1 83 ? 5.579 -5.335 3.850 1.00 97.38 83 TRP A O 1
ATOM 680 N N . GLN A 1 84 ? 6.748 -6.672 2.496 1.00 95.88 84 GLN A N 1
ATOM 681 C CA . GLN A 1 84 ? 5.869 -7.822 2.748 1.00 95.88 84 GLN A CA 1
ATOM 682 C C . GLN A 1 84 ? 5.707 -8.133 4.251 1.00 95.88 84 GLN A C 1
ATOM 684 O O . GLN A 1 84 ? 4.564 -8.279 4.687 1.00 95.88 84 GLN A O 1
ATOM 689 N N . PRO A 1 85 ? 6.774 -8.187 5.077 1.00 96.62 85 PRO A N 1
ATOM 690 C CA . PRO A 1 85 ? 6.609 -8.400 6.513 1.00 96.62 85 PRO A CA 1
ATOM 691 C C . PRO A 1 85 ? 5.731 -7.345 7.203 1.00 96.62 85 PRO A C 1
ATOM 693 O O . PRO A 1 85 ? 4.972 -7.689 8.107 1.00 96.62 85 PRO A O 1
ATOM 696 N N . GLN A 1 86 ? 5.816 -6.077 6.786 1.00 97.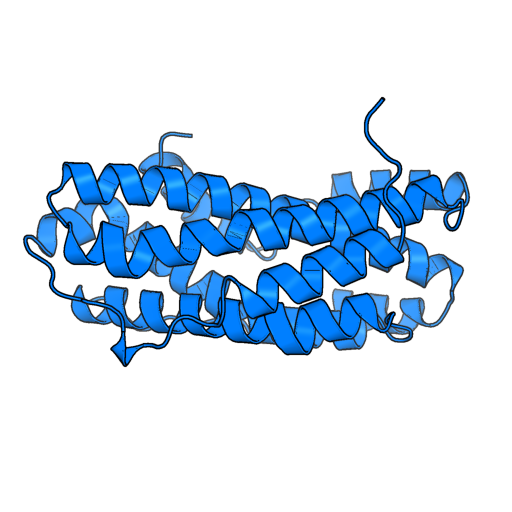75 86 GLN A N 1
ATOM 697 C CA . GLN A 1 86 ? 4.982 -4.990 7.310 1.00 97.75 86 GLN A CA 1
ATOM 698 C C . GLN A 1 86 ? 3.513 -5.158 6.895 1.00 97.75 86 GLN A C 1
ATOM 700 O O . GLN A 1 86 ? 2.642 -5.233 7.759 1.00 97.75 86 GLN A O 1
ATOM 705 N N . GLU A 1 87 ? 3.254 -5.300 5.598 1.00 96.75 87 GLU A N 1
ATOM 706 C CA . GLU A 1 87 ? 1.910 -5.414 5.012 1.00 96.75 87 GLU A CA 1
ATOM 707 C C . GLU A 1 87 ? 1.133 -6.633 5.524 1.00 96.75 87 GLU A C 1
ATOM 709 O O . GLU A 1 87 ? -0.058 -6.549 5.829 1.00 96.75 87 GLU A O 1
ATOM 714 N N . ILE A 1 88 ? 1.807 -7.780 5.694 1.00 96.00 88 ILE A N 1
ATOM 715 C CA . ILE A 1 88 ? 1.173 -8.971 6.278 1.00 96.00 88 ILE A CA 1
ATOM 716 C C . ILE A 1 88 ? 0.658 -8.652 7.681 1.00 96.00 88 ILE A C 1
ATOM 718 O O . ILE A 1 88 ? -0.468 -9.023 8.016 1.00 96.00 88 ILE A O 1
ATOM 722 N N . GLN A 1 89 ? 1.447 -7.955 8.504 1.00 97.62 89 GLN A N 1
ATOM 723 C CA . GLN A 1 89 ? 0.999 -7.576 9.843 1.00 97.62 89 GLN A CA 1
ATOM 724 C C . GLN A 1 89 ? -0.178 -6.604 9.792 1.00 97.62 89 GLN A C 1
ATOM 726 O O . GLN A 1 89 ? -1.105 -6.750 10.588 1.00 97.62 89 GLN A O 1
ATOM 731 N N . HIS A 1 90 ? -0.210 -5.665 8.841 1.00 97.81 90 HIS A N 1
ATOM 732 C CA . HIS A 1 90 ? -1.366 -4.777 8.664 1.00 97.81 90 HIS A CA 1
ATOM 733 C C . HIS A 1 90 ? -2.631 -5.584 8.396 1.00 97.81 90 HIS A C 1
ATOM 735 O O . HIS A 1 90 ? -3.632 -5.421 9.098 1.00 97.81 90 HIS A O 1
ATOM 741 N N . GLY A 1 91 ? -2.561 -6.513 7.441 1.00 96.62 91 GLY A N 1
ATOM 742 C CA . GLY A 1 91 ? -3.674 -7.387 7.094 1.00 96.62 91 GLY A CA 1
ATOM 743 C C . GLY A 1 91 ? -4.130 -8.261 8.253 1.00 96.62 91 GLY A C 1
ATOM 744 O O . GLY A 1 91 ? -5.326 -8.321 8.527 1.00 96.62 91 GLY A O 1
ATOM 745 N N . LEU A 1 92 ? -3.201 -8.882 8.982 1.00 97.50 92 LEU A N 1
ATOM 746 C CA . LEU A 1 92 ? -3.519 -9.716 10.144 1.00 97.50 92 LEU A CA 1
ATOM 747 C C . LEU A 1 92 ? -4.166 -8.913 11.277 1.00 97.50 92 LEU A C 1
ATOM 749 O O . LEU A 1 92 ? -5.141 -9.370 11.873 1.00 97.50 92 LEU A O 1
ATOM 753 N N . ILE A 1 93 ? -3.655 -7.716 11.572 1.00 98.31 93 ILE A N 1
ATOM 754 C CA . ILE A 1 93 ? -4.200 -6.849 12.622 1.00 98.31 93 ILE A CA 1
ATOM 755 C C . ILE A 1 93 ? -5.613 -6.384 12.252 1.00 98.31 93 ILE A C 1
ATOM 757 O O . ILE A 1 93 ? -6.520 -6.452 13.087 1.00 98.31 93 ILE A O 1
ATOM 761 N N . LEU A 1 94 ? -5.825 -5.946 11.008 1.00 97.94 94 LEU A N 1
ATOM 762 C CA . LEU A 1 94 ? -7.139 -5.513 10.527 1.00 97.94 94 LEU A CA 1
ATOM 763 C C . LEU A 1 94 ? -8.131 -6.676 10.447 1.00 97.94 94 LEU A C 1
ATOM 765 O O . LEU A 1 94 ? -9.293 -6.508 10.820 1.00 97.94 94 LEU A O 1
ATOM 769 N N . ASP A 1 95 ? -7.676 -7.861 10.034 1.00 97.88 95 ASP A N 1
ATOM 770 C CA . ASP A 1 95 ? -8.481 -9.083 10.045 1.00 97.88 95 ASP A CA 1
ATOM 771 C C . ASP A 1 95 ? -8.891 -9.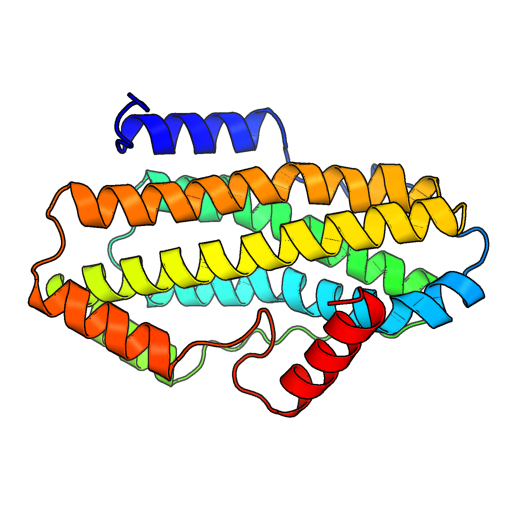471 11.473 1.00 97.88 95 ASP A C 1
ATOM 773 O O . ASP A 1 95 ? -10.035 -9.853 11.734 1.00 97.88 95 ASP A O 1
ATOM 777 N N . ARG A 1 96 ? -7.994 -9.297 12.447 1.00 97.56 96 ARG A N 1
ATOM 778 C CA . ARG A 1 96 ? -8.353 -9.523 13.845 1.00 97.56 96 ARG A CA 1
ATOM 779 C C . ARG A 1 96 ? -9.358 -8.496 14.355 1.00 97.56 96 ARG A C 1
ATOM 781 O O . ARG A 1 96 ? -10.306 -8.875 15.040 1.00 97.56 96 ARG A O 1
ATOM 788 N N . LEU A 1 97 ? -9.173 -7.224 14.008 1.00 97.12 97 LEU A N 1
ATOM 789 C CA . LEU A 1 97 ? -10.078 -6.144 14.396 1.00 97.12 97 LEU A CA 1
ATOM 790 C C . LEU A 1 97 ? -11.486 -6.341 13.813 1.00 97.12 97 LEU A C 1
ATOM 792 O O . LEU A 1 97 ? -12.469 -6.170 14.533 1.00 97.12 97 LEU A O 1
ATOM 796 N N . GLN A 1 98 ? -11.621 -6.741 12.541 1.00 96.44 98 GLN A N 1
ATOM 797 C CA . GLN A 1 98 ? -12.949 -7.031 11.976 1.00 96.44 98 GLN A CA 1
ATOM 798 C C . GLN A 1 98 ? -13.634 -8.201 12.695 1.00 96.44 98 GLN A C 1
ATOM 800 O O . GLN A 1 98 ? -14.842 -8.150 12.932 1.00 96.44 98 GLN A O 1
ATOM 805 N N . GLN A 1 99 ? -12.880 -9.228 13.097 1.00 96.94 99 GLN A N 1
ATOM 806 C CA . GLN A 1 99 ? -13.429 -10.362 13.840 1.00 96.94 99 GLN A CA 1
ATOM 807 C C . GLN A 1 99 ? -13.891 -9.946 15.242 1.00 96.94 99 GLN A C 1
ATOM 809 O O . GLN A 1 99 ? -14.950 -10.389 15.685 1.00 96.94 99 GLN A O 1
ATOM 814 N N . ASP A 1 100 ? -13.160 -9.053 15.918 1.00 96.00 100 ASP A N 1
ATOM 815 C CA . ASP A 1 100 ? -13.587 -8.493 17.209 1.00 96.00 100 ASP A CA 1
ATOM 816 C C . ASP A 1 100 ? -14.879 -7.663 17.081 1.00 96.00 100 ASP A C 1
ATOM 818 O O . ASP A 1 100 ? -15.691 -7.623 18.004 1.00 96.00 100 ASP A O 1
ATOM 822 N N . LEU A 1 101 ? -15.116 -7.054 15.912 1.00 96.00 101 LEU A N 1
ATOM 823 C CA . LEU A 1 101 ? -16.372 -6.379 15.556 1.00 96.00 101 LEU A CA 1
ATOM 824 C C . LEU A 1 101 ? -17.502 -7.357 15.167 1.00 96.00 101 LEU A C 1
ATOM 826 O O . LEU A 1 101 ? -18.580 -6.924 14.754 1.00 96.00 101 LEU A O 1
ATOM 830 N N . GLY A 1 102 ? -17.275 -8.670 15.276 1.00 95.38 102 GLY A N 1
ATOM 831 C CA . GLY A 1 102 ? -18.244 -9.716 14.942 1.00 95.38 102 GLY A CA 1
ATOM 832 C C . GLY A 1 102 ? -18.422 -9.953 13.441 1.00 95.38 102 GLY A C 1
ATOM 833 O O . GLY A 1 102 ? -19.437 -10.520 13.028 1.00 95.38 102 GLY A O 1
ATOM 834 N N . ARG A 1 103 ? -17.474 -9.500 12.615 1.00 95.50 103 ARG A N 1
ATOM 835 C CA . ARG A 1 103 ? -17.494 -9.676 11.157 1.00 95.50 103 ARG A CA 1
ATOM 836 C C . ARG A 1 103 ? -16.766 -10.962 10.763 1.00 95.50 103 ARG A C 1
ATOM 838 O O . ARG A 1 103 ? -16.050 -11.564 11.563 1.00 95.50 103 ARG A O 1
ATOM 845 N N . ALA A 1 104 ? -17.002 -11.422 9.538 1.00 95.94 104 ALA A N 1
ATOM 846 C CA . ALA A 1 104 ? -16.329 -12.608 9.019 1.00 95.94 104 ALA A CA 1
ATOM 847 C C . ALA A 1 104 ? -14.832 -12.332 8.814 1.00 95.94 104 ALA A C 1
ATOM 849 O O . ALA A 1 104 ? -14.445 -11.199 8.545 1.00 95.94 104 ALA A O 1
ATOM 850 N N . ALA A 1 105 ? -14.008 -13.375 8.917 1.00 96.81 105 ALA A N 1
ATOM 851 C CA . ALA A 1 105 ? -12.602 -13.279 8.543 1.00 96.81 105 ALA A CA 1
ATOM 852 C C . ALA A 1 105 ? -12.454 -12.924 7.054 1.00 96.81 105 ALA A C 1
ATOM 854 O O . ALA A 1 105 ? -13.316 -13.255 6.233 1.00 96.81 105 ALA A O 1
ATOM 855 N N . ALA A 1 106 ? -11.356 -12.257 6.709 1.00 96.00 106 ALA A N 1
ATOM 856 C CA . ALA A 1 106 ? -11.086 -11.839 5.342 1.00 96.00 106 ALA A CA 1
ATOM 857 C C . ALA A 1 106 ? -10.816 -13.049 4.436 1.00 96.00 106 ALA A C 1
ATOM 859 O O . ALA A 1 106 ? -10.131 -13.999 4.809 1.00 96.00 106 ALA A O 1
ATOM 860 N N . GLU A 1 107 ? -11.304 -12.969 3.199 1.00 94.25 107 GLU A N 1
ATOM 861 C CA . GLU A 1 107 ? -11.043 -13.957 2.149 1.00 94.25 107 GLU A CA 1
ATOM 862 C C . GLU A 1 107 ? -10.178 -13.318 1.047 1.00 94.25 107 GLU A C 1
ATOM 864 O O . GLU A 1 107 ? -10.718 -12.780 0.069 1.00 94.25 107 GLU A O 1
ATOM 869 N N . PRO A 1 108 ? -8.838 -13.302 1.202 1.00 92.88 108 PRO A N 1
ATOM 870 C CA . PRO A 1 108 ? -7.944 -12.707 0.217 1.00 92.88 108 PRO A CA 1
ATOM 871 C C . PRO A 1 108 ? -7.902 -13.531 -1.074 1.00 92.88 108 PRO A C 1
ATOM 873 O O . PRO A 1 108 ? -7.933 -14.763 -1.066 1.00 92.88 108 PRO A O 1
ATOM 876 N N . VAL A 1 109 ? -7.784 -12.847 -2.214 1.00 89.31 109 VAL A N 1
ATOM 877 C CA . VAL A 1 109 ? -7.575 -13.503 -3.511 1.00 89.31 109 VAL A CA 1
ATOM 878 C C . VAL A 1 109 ? -6.084 -13.710 -3.752 1.00 89.31 109 VAL A C 1
ATOM 880 O O . VAL A 1 109 ? -5.377 -12.761 -4.097 1.00 89.31 109 VAL A O 1
ATOM 883 N N . LEU A 1 110 ? -5.631 -14.961 -3.643 1.00 88.75 110 LEU A N 1
ATOM 884 C CA . LEU A 1 110 ? -4.211 -15.329 -3.740 1.00 88.75 110 LEU A CA 1
ATOM 885 C C . LEU A 1 110 ? -3.754 -15.782 -5.139 1.00 88.75 110 LEU A C 1
ATOM 887 O O . LEU A 1 110 ? -2.561 -15.954 -5.388 1.00 88.75 110 LEU A O 1
ATOM 891 N N . ASP A 1 111 ? -4.681 -15.950 -6.081 1.00 87.56 111 ASP A N 1
ATOM 892 C CA . ASP A 1 111 ? -4.362 -16.447 -7.419 1.00 87.56 111 ASP A CA 1
ATOM 893 C C . ASP A 1 111 ? -3.695 -15.392 -8.312 1.00 87.56 111 ASP A C 1
ATOM 895 O O . ASP A 1 111 ? -4.268 -14.345 -8.623 1.00 87.56 111 ASP A O 1
ATOM 899 N N . VAL A 1 112 ? -2.516 -15.727 -8.846 1.00 86.12 112 VAL A N 1
ATOM 900 C CA . VAL A 1 112 ? -1.876 -14.948 -9.917 1.00 86.12 112 VAL A CA 1
ATOM 901 C C . VAL A 1 112 ? -2.617 -15.169 -11.233 1.00 86.12 112 VAL A C 1
ATOM 903 O O . VAL A 1 112 ? -2.636 -16.284 -11.774 1.00 86.12 112 VAL A O 1
ATOM 906 N N . SER A 1 113 ? -3.176 -14.091 -11.786 1.00 86.88 113 SER A N 1
ATOM 907 C CA . SER A 1 113 ? -3.977 -14.156 -13.010 1.00 86.88 113 SER A CA 1
ATOM 908 C C . SER A 1 113 ? -3.183 -14.653 -14.225 1.00 86.88 113 SER A C 1
ATOM 910 O O . SER A 1 113 ? -1.990 -14.390 -14.386 1.00 86.88 113 SER A O 1
ATOM 912 N N . TYR A 1 114 ? -3.871 -15.316 -15.159 1.00 88.25 114 TYR A N 1
ATOM 913 C CA . TYR A 1 114 ? -3.262 -15.789 -16.407 1.00 88.25 114 TYR A CA 1
ATOM 914 C C . TYR A 1 114 ? -2.615 -14.657 -17.226 1.00 88.25 114 TYR A C 1
ATOM 916 O O . TYR A 1 114 ? -1.561 -14.849 -17.830 1.00 88.25 114 TYR A O 1
ATOM 924 N N . LYS A 1 115 ? -3.199 -13.450 -17.191 1.00 87.56 115 LYS A N 1
ATOM 925 C CA . LYS A 1 115 ? -2.638 -12.258 -17.846 1.00 87.56 115 LYS A CA 1
ATOM 926 C C . LYS A 1 115 ? -1.277 -11.880 -17.256 1.00 87.56 115 LYS A C 1
ATOM 928 O O . LYS A 1 115 ? -0.361 -11.599 -18.023 1.00 87.56 115 LYS A O 1
ATOM 933 N N . MET A 1 116 ? -1.131 -11.932 -15.928 1.00 88.31 116 MET A N 1
ATOM 934 C CA . MET A 1 116 ? 0.154 -11.683 -15.265 1.00 88.31 116 MET A CA 1
ATOM 935 C C . MET A 1 116 ? 1.189 -12.752 -15.613 1.00 88.31 116 MET A C 1
ATOM 937 O O . MET A 1 116 ? 2.335 -12.412 -15.874 1.00 88.31 116 MET A O 1
ATOM 941 N N . ARG A 1 117 ? 0.789 -14.026 -15.720 1.00 89.50 117 ARG A N 1
ATOM 942 C CA . ARG A 1 117 ? 1.694 -15.113 -16.141 1.00 89.50 117 ARG A CA 1
ATOM 943 C C . ARG A 1 117 ? 2.209 -14.930 -17.570 1.00 89.50 117 ARG A C 1
ATOM 945 O O . ARG A 1 117 ? 3.401 -15.101 -17.807 1.00 89.50 117 ARG A O 1
ATOM 952 N N . ILE A 1 118 ? 1.335 -14.549 -18.510 1.00 90.69 118 ILE A N 1
ATOM 953 C CA . ILE A 1 118 ? 1.756 -14.210 -19.881 1.00 90.69 118 ILE A CA 1
ATOM 954 C C . ILE A 1 118 ? 2.731 -13.040 -19.854 1.00 90.69 118 ILE A C 1
ATOM 956 O O . ILE A 1 118 ? 3.768 -13.100 -20.510 1.00 90.69 118 ILE A O 1
ATOM 960 N N . MET A 1 119 ? 2.402 -11.987 -19.100 1.00 89.38 119 MET A N 1
ATOM 961 C CA . MET A 1 119 ? 3.297 -10.847 -18.969 1.00 89.38 119 MET A CA 1
ATOM 962 C C . MET A 1 119 ? 4.656 -11.327 -18.445 1.00 89.38 119 MET A C 1
ATOM 964 O O . MET A 1 119 ? 5.664 -11.075 -19.088 1.00 89.38 119 MET A O 1
ATOM 968 N N . GLY A 1 120 ? 4.701 -12.092 -17.352 1.00 89.69 120 GLY A N 1
ATOM 969 C CA . GLY A 1 120 ? 5.941 -12.623 -16.780 1.00 89.69 120 GLY A CA 1
ATOM 970 C C . GLY A 1 120 ? 6.800 -13.399 -17.780 1.00 89.69 120 GLY A C 1
ATOM 971 O O . GLY A 1 120 ? 8.008 -13.189 -17.875 1.00 89.69 120 GLY A O 1
ATOM 972 N N . ALA A 1 121 ? 6.177 -14.225 -18.625 1.00 91.19 121 ALA A N 1
ATOM 973 C CA . ALA A 1 121 ? 6.888 -14.899 -19.711 1.00 91.19 121 ALA A CA 1
ATOM 974 C C . ALA A 1 121 ? 7.518 -13.897 -20.700 1.00 91.19 121 ALA A C 1
ATOM 976 O O . ALA A 1 121 ? 8.678 -14.044 -21.078 1.00 91.19 121 ALA A O 1
ATOM 977 N N . LEU A 1 122 ? 6.789 -12.842 -21.076 1.00 92.88 122 LEU A N 1
ATOM 978 C CA . LEU A 1 122 ? 7.307 -11.763 -21.925 1.00 92.88 122 LEU A CA 1
ATOM 979 C C . LEU A 1 122 ? 8.363 -10.894 -21.213 1.00 92.88 122 LEU A C 1
ATOM 981 O O . LEU A 1 122 ? 9.239 -10.340 -21.873 1.00 92.88 122 LEU A O 1
ATOM 985 N N . ALA A 1 123 ? 8.316 -10.797 -19.885 1.00 92.19 123 ALA A N 1
ATOM 986 C CA . ALA A 1 123 ? 9.235 -10.015 -19.055 1.00 92.19 123 ALA A CA 1
ATOM 987 C C . ALA A 1 123 ? 10.691 -10.497 -19.149 1.00 92.19 123 ALA A C 1
ATOM 989 O O . ALA A 1 123 ? 11.615 -9.736 -18.906 1.00 92.19 123 ALA A O 1
ATOM 990 N N . HIS A 1 124 ? 10.921 -11.731 -19.601 1.00 91.00 124 HIS A N 1
ATOM 991 C CA . HIS A 1 124 ? 12.269 -12.245 -19.857 1.00 91.00 124 HIS A CA 1
ATOM 992 C C . HIS A 1 124 ? 12.993 -11.481 -20.982 1.00 91.00 124 HIS A C 1
ATOM 994 O O . HIS A 1 124 ? 14.215 -11.554 -21.114 1.00 91.00 124 HIS A O 1
ATOM 1000 N N . PHE A 1 125 ? 12.266 -10.711 -21.798 1.00 92.31 125 PHE A N 1
ATOM 1001 C CA . PHE A 1 125 ? 12.866 -9.756 -22.721 1.00 92.31 125 PHE A CA 1
ATOM 1002 C C . PHE A 1 125 ? 13.096 -8.421 -22.014 1.00 92.31 125 PHE A C 1
ATOM 1004 O O . PHE A 1 125 ? 12.141 -7.716 -21.699 1.00 92.31 125 PHE A O 1
ATOM 1011 N N . ARG A 1 126 ? 14.360 -8.002 -21.873 1.00 88.19 126 ARG A N 1
ATOM 1012 C CA . ARG A 1 126 ? 14.751 -6.762 -21.169 1.00 88.19 126 ARG A CA 1
ATOM 1013 C C . ARG A 1 126 ? 13.925 -5.520 -21.542 1.00 88.19 126 ARG A C 1
ATOM 1015 O O . ARG A 1 126 ? 13.542 -4.744 -20.678 1.00 88.19 126 ARG A O 1
ATOM 1022 N N . ALA A 1 127 ? 13.598 -5.336 -22.823 1.00 90.25 127 ALA A N 1
ATOM 1023 C CA . ALA A 1 127 ? 12.788 -4.193 -23.250 1.00 90.25 127 ALA A CA 1
ATOM 1024 C C . ALA A 1 127 ? 11.347 -4.225 -22.696 1.00 90.25 127 ALA A C 1
ATOM 1026 O O . ALA A 1 127 ? 10.753 -3.175 -22.459 1.00 90.25 127 ALA A O 1
ATOM 1027 N N . ILE A 1 128 ? 10.782 -5.415 -22.500 1.00 92.38 128 ILE A N 1
ATOM 1028 C CA . ILE A 1 128 ? 9.469 -5.613 -21.878 1.00 92.38 128 ILE A CA 1
ATOM 1029 C C . ILE A 1 128 ? 9.606 -5.536 -20.354 1.00 92.38 128 ILE A C 1
ATOM 1031 O O . ILE A 1 128 ? 8.769 -4.909 -19.708 1.00 92.38 128 ILE A O 1
ATOM 1035 N N . GLN A 1 129 ? 10.695 -6.075 -19.802 1.00 92.25 129 GLN A N 1
ATOM 1036 C CA . GLN A 1 129 ? 11.020 -6.015 -18.379 1.00 92.25 129 GLN A CA 1
ATOM 1037 C C . GLN A 1 129 ? 10.986 -4.591 -17.828 1.00 92.25 129 GLN A C 1
ATOM 1039 O O . GLN A 1 129 ? 10.327 -4.325 -16.827 1.00 92.25 129 GLN A O 1
ATOM 1044 N N . ASP A 1 130 ? 11.649 -3.650 -18.500 1.00 92.94 130 ASP A N 1
ATOM 1045 C CA . ASP A 1 130 ? 11.702 -2.265 -18.026 1.00 92.94 130 ASP A CA 1
ATOM 1046 C C . ASP A 1 130 ? 10.308 -1.604 -18.036 1.00 92.94 130 ASP A C 1
ATOM 1048 O O . ASP A 1 130 ? 9.986 -0.798 -17.161 1.00 92.94 130 ASP A O 1
ATOM 1052 N N . ILE A 1 131 ? 9.440 -1.977 -18.987 1.00 94.25 131 ILE A N 1
ATOM 1053 C CA . ILE A 1 131 ? 8.044 -1.510 -19.038 1.00 94.25 131 ILE A CA 1
ATOM 1054 C C . ILE A 1 131 ? 7.245 -2.108 -17.881 1.00 94.25 131 ILE A C 1
ATOM 1056 O O . ILE A 1 131 ? 6.508 -1.384 -17.212 1.00 94.25 131 ILE A O 1
ATOM 1060 N N . ALA A 1 132 ? 7.398 -3.409 -17.636 1.00 93.19 132 ALA A N 1
ATOM 1061 C CA . ALA A 1 132 ? 6.743 -4.110 -16.541 1.00 93.19 132 ALA A CA 1
ATOM 1062 C C . ALA A 1 132 ? 7.124 -3.511 -15.183 1.00 93.19 132 ALA A C 1
ATOM 1064 O O . ALA A 1 132 ? 6.239 -3.177 -14.397 1.00 93.19 132 ALA A O 1
ATOM 1065 N N . ARG A 1 133 ? 8.422 -3.272 -14.957 1.00 93.50 133 ARG A N 1
ATOM 1066 C CA . ARG A 1 133 ? 8.949 -2.590 -13.766 1.00 93.50 133 ARG A CA 1
ATOM 1067 C C . ARG A 1 133 ? 8.331 -1.214 -13.579 1.00 93.50 133 ARG A C 1
ATOM 1069 O O . ARG A 1 133 ? 7.837 -0.911 -12.498 1.00 93.50 133 ARG A O 1
ATOM 1076 N N . LEU A 1 134 ? 8.302 -0.395 -14.634 1.00 94.88 134 LEU A N 1
ATOM 1077 C CA . LEU A 1 134 ? 7.698 0.932 -14.545 1.00 94.88 134 LEU A CA 1
ATOM 1078 C C . LEU A 1 134 ? 6.205 0.852 -14.200 1.00 94.88 134 LEU A C 1
ATOM 1080 O O . LEU A 1 134 ? 5.744 1.570 -13.317 1.00 94.88 134 LEU A O 1
ATOM 1084 N N . LEU A 1 135 ? 5.444 -0.012 -14.876 1.00 94.06 135 LEU A N 1
ATOM 1085 C CA . LEU A 1 135 ? 4.017 -0.193 -14.598 1.00 94.06 135 LEU A CA 1
ATOM 1086 C C . LEU A 1 135 ? 3.774 -0.669 -13.166 1.00 94.06 135 LEU A C 1
ATOM 1088 O O . LEU A 1 135 ? 2.835 -0.192 -12.525 1.00 94.06 135 LEU A O 1
ATOM 1092 N N . TYR A 1 136 ? 4.630 -1.557 -12.665 1.00 92.31 136 TYR A N 1
ATOM 1093 C CA . TYR A 1 136 ? 4.569 -2.033 -11.294 1.00 92.31 136 TYR A CA 1
ATOM 1094 C C . TYR A 1 136 ? 4.821 -0.892 -10.305 1.00 92.31 136 TYR A C 1
ATOM 1096 O O . TYR A 1 136 ? 3.961 -0.621 -9.471 1.00 92.31 136 TYR A O 1
ATOM 1104 N N . TYR A 1 137 ? 5.909 -0.128 -10.462 1.00 94.88 137 TYR A N 1
ATOM 1105 C CA . TYR A 1 137 ? 6.190 1.008 -9.580 1.00 94.88 137 TYR A CA 1
ATOM 1106 C C . TYR A 1 137 ? 5.083 2.069 -9.604 1.00 94.88 137 TYR A C 1
ATOM 1108 O O . TYR A 1 137 ? 4.730 2.630 -8.570 1.00 9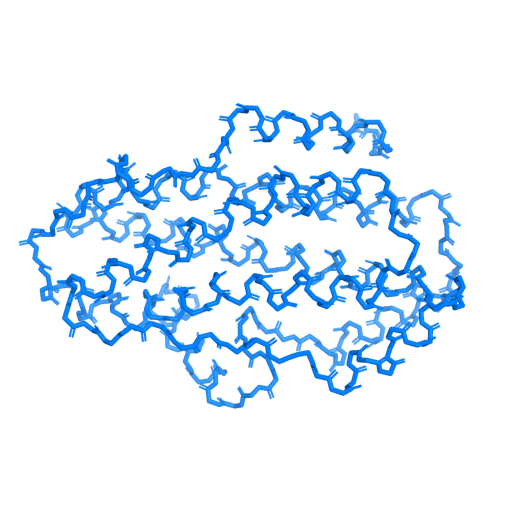4.88 137 TYR A O 1
ATOM 1116 N N . LEU A 1 138 ? 4.491 2.340 -10.771 1.00 95.62 138 LEU A N 1
ATOM 1117 C CA . LEU A 1 138 ? 3.365 3.270 -10.891 1.00 95.62 138 LEU A CA 1
ATOM 1118 C C . LEU A 1 138 ? 2.072 2.735 -10.261 1.00 95.62 138 LEU A C 1
ATOM 1120 O O . LEU A 1 138 ? 1.206 3.529 -9.885 1.00 95.62 138 LEU A O 1
ATOM 1124 N N . THR A 1 139 ? 1.910 1.414 -10.203 1.00 93.31 139 THR A N 1
ATOM 1125 C CA . THR A 1 139 ? 0.776 0.763 -9.542 1.00 93.31 139 THR A CA 1
ATOM 1126 C C . THR A 1 139 ? 0.971 0.800 -8.034 1.00 93.31 139 THR A C 1
ATOM 1128 O O . THR A 1 139 ? 0.108 1.349 -7.357 1.00 93.31 139 THR A O 1
ATOM 1131 N N . GLY A 1 140 ? 2.135 0.367 -7.536 1.00 94.25 140 GLY A N 1
ATOM 1132 C CA . GLY A 1 140 ? 2.514 0.465 -6.125 1.00 94.25 140 GLY A CA 1
ATOM 1133 C C . GLY A 1 140 ? 2.379 1.892 -5.599 1.00 94.25 140 GLY A C 1
ATOM 1134 O O . GLY A 1 140 ? 1.581 2.142 -4.708 1.00 94.25 140 GLY A O 1
ATOM 1135 N N . ALA A 1 141 ? 2.993 2.885 -6.255 1.00 96.25 141 ALA A N 1
ATOM 1136 C CA . ALA A 1 141 ? 2.859 4.291 -5.849 1.00 96.25 141 ALA A CA 1
ATOM 1137 C C . ALA A 1 141 ? 1.398 4.781 -5.801 1.00 96.25 141 ALA A C 1
ATOM 1139 O O . ALA A 1 141 ? 1.054 5.641 -4.992 1.00 96.25 141 ALA A O 1
ATOM 1140 N N . SER A 1 142 ? 0.532 4.275 -6.682 1.00 95.12 142 SER A N 1
ATOM 1141 C CA . SER A 1 142 ? -0.893 4.617 -6.680 1.00 95.12 142 SER A CA 1
ATOM 1142 C C . SER A 1 142 ? -1.632 3.953 -5.519 1.00 95.12 142 SER A C 1
ATOM 1144 O O . SER A 1 142 ? -2.521 4.579 -4.944 1.00 95.12 142 SER A O 1
ATOM 1146 N N . THR A 1 143 ? -1.299 2.701 -5.211 1.00 94.31 143 THR A N 1
ATOM 1147 C CA . THR A 1 143 ? -1.840 1.932 -4.086 1.00 94.31 143 THR A CA 1
ATOM 1148 C C . THR A 1 143 ? -1.444 2.572 -2.765 1.00 94.31 143 THR A C 1
ATOM 1150 O O . THR A 1 143 ? -2.333 3.030 -2.054 1.00 94.31 143 THR A O 1
ATOM 1153 N N . GLU A 1 144 ? -0.149 2.780 -2.523 1.00 96.06 144 GLU A N 1
ATOM 1154 C CA . GLU A 1 144 ? 0.318 3.365 -1.258 1.00 96.06 144 GLU A CA 1
ATOM 1155 C C . GLU A 1 144 ? -0.207 4.783 -1.063 1.00 96.06 144 GLU A C 1
ATOM 1157 O O . GLU A 1 144 ? -0.541 5.213 0.037 1.00 96.06 144 GLU A O 1
ATOM 1162 N N . ARG A 1 145 ? -0.379 5.549 -2.150 1.00 96.00 145 ARG A N 1
ATOM 1163 C CA . ARG A 1 145 ? -1.010 6.867 -2.037 1.00 96.00 145 ARG A CA 1
ATOM 1164 C C . ARG A 1 145 ? -2.465 6.773 -1.571 1.00 96.00 145 ARG A C 1
ATOM 1166 O O . ARG A 1 145 ? -2.894 7.645 -0.817 1.00 96.00 145 ARG A O 1
ATOM 1173 N N . GLN A 1 146 ? -3.216 5.774 -2.035 1.00 95.62 146 GLN A N 1
ATOM 1174 C CA . GLN A 1 146 ? -4.588 5.523 -1.585 1.00 95.62 146 GLN A CA 1
ATOM 1175 C C . GLN A 1 146 ? -4.607 5.044 -0.128 1.00 95.62 146 GLN A C 1
ATOM 1177 O O . GLN A 1 146 ? -5.419 5.559 0.636 1.00 95.62 146 GLN A O 1
ATOM 1182 N N . ALA A 1 147 ? -3.685 4.163 0.269 1.00 95.56 147 ALA A N 1
ATOM 1183 C CA . ALA A 1 147 ? -3.538 3.700 1.648 1.00 95.56 147 ALA A CA 1
ATOM 1184 C C . ALA A 1 147 ? -3.225 4.862 2.607 1.00 95.56 147 ALA A C 1
ATOM 1186 O O . ALA A 1 147 ? -3.970 5.092 3.560 1.00 95.56 147 ALA A O 1
ATOM 1187 N N . VAL A 1 148 ? -2.242 5.717 2.282 1.00 96.62 148 VAL A N 1
ATOM 1188 C CA . VAL A 1 148 ? -1.950 6.949 3.044 1.00 96.62 148 VAL A CA 1
ATOM 1189 C C . VAL A 1 148 ? -3.208 7.799 3.246 1.00 96.62 148 VAL A C 1
ATOM 1191 O O . VAL A 1 148 ? -3.434 8.324 4.337 1.00 96.62 148 VAL A O 1
ATOM 1194 N N . LEU A 1 149 ? -4.015 7.999 2.200 1.00 96.50 149 LEU A N 1
ATOM 1195 C CA . LEU A 1 149 ? -5.243 8.792 2.305 1.00 96.50 149 LEU A CA 1
ATOM 1196 C C . LEU A 1 149 ? -6.281 8.096 3.191 1.00 96.50 149 LEU A C 1
ATOM 1198 O O . LEU A 1 149 ? -6.853 8.741 4.068 1.00 96.50 149 LEU A O 1
ATOM 1202 N N . ALA A 1 150 ? -6.478 6.791 3.003 1.00 96.88 150 ALA A N 1
ATOM 1203 C CA . ALA A 1 150 ? -7.435 6.008 3.766 1.00 96.88 150 ALA A CA 1
ATOM 1204 C C . ALA A 1 150 ? -7.096 5.986 5.260 1.00 96.88 150 ALA A C 1
ATOM 1206 O O . ALA A 1 150 ? -7.934 6.366 6.075 1.00 96.88 150 ALA A O 1
ATOM 1207 N N . TYR A 1 151 ? -5.862 5.642 5.630 1.00 97.94 151 TYR A N 1
ATOM 1208 C CA . TYR A 1 151 ? -5.454 5.567 7.032 1.00 97.94 151 TYR A CA 1
ATOM 1209 C C . TYR A 1 151 ? -5.435 6.928 7.730 1.00 97.94 151 TYR A C 1
ATOM 1211 O O . TYR A 1 151 ? -5.725 6.999 8.922 1.00 97.94 151 TYR A O 1
ATOM 1219 N N . ASN A 1 152 ? -5.165 8.029 7.018 1.00 97.19 152 ASN A N 1
ATOM 1220 C CA . ASN A 1 152 ? -5.342 9.367 7.591 1.00 97.19 152 ASN A CA 1
ATOM 1221 C C . ASN A 1 152 ? -6.807 9.643 7.947 1.00 97.19 152 ASN A C 1
ATOM 1223 O O . ASN A 1 152 ? -7.087 10.088 9.059 1.00 97.19 152 ASN A O 1
ATOM 1227 N N . THR A 1 153 ? -7.735 9.349 7.035 1.00 97.50 153 THR A N 1
ATOM 1228 C CA . THR A 1 153 ? -9.165 9.556 7.284 1.00 97.50 153 THR A CA 1
ATOM 1229 C C . THR A 1 153 ? -9.695 8.623 8.373 1.00 97.50 153 THR A C 1
ATOM 1231 O O . THR A 1 153 ? -10.435 9.067 9.249 1.00 97.50 153 THR A O 1
ATOM 1234 N N . ILE A 1 154 ? -9.303 7.345 8.360 1.00 97.38 154 ILE A N 1
ATOM 1235 C CA . ILE A 1 154 ? -9.714 6.372 9.381 1.00 97.38 154 ILE A CA 1
ATOM 1236 C C . ILE A 1 154 ? -9.181 6.787 10.749 1.00 97.38 154 ILE A C 1
ATOM 1238 O O . ILE A 1 154 ? -9.933 6.747 11.715 1.00 97.38 154 ILE A O 1
ATOM 1242 N N . HIS A 1 155 ? -7.930 7.247 10.841 1.00 98.06 155 HIS A N 1
ATOM 1243 C CA . HIS A 1 155 ? -7.368 7.734 12.099 1.00 98.06 155 HIS A CA 1
ATOM 1244 C C . HIS A 1 155 ? -8.228 8.854 12.686 1.00 98.06 155 HIS A C 1
ATOM 1246 O O . HIS A 1 155 ? -8.638 8.770 13.840 1.00 98.06 155 HIS A O 1
ATOM 1252 N N . SER A 1 156 ? -8.527 9.890 11.895 1.00 97.44 156 SER A N 1
ATOM 1253 C CA . SER A 1 156 ? -9.403 10.984 12.327 1.00 97.44 156 SER A CA 1
ATOM 1254 C C . SER A 1 156 ? -10.781 10.471 12.746 1.00 97.44 156 SER A C 1
ATOM 1256 O O . SER A 1 156 ? -11.273 10.845 13.807 1.00 97.44 156 SER A O 1
ATOM 1258 N N . GLY A 1 157 ? -11.362 9.557 11.967 1.00 97.19 157 GLY A N 1
ATOM 1259 C CA . GLY A 1 157 ? -12.646 8.931 12.263 1.00 97.19 157 GLY A CA 1
ATOM 1260 C C . GLY A 1 157 ? -12.684 8.150 13.576 1.00 97.19 157 GLY A C 1
ATOM 1261 O O . GLY A 1 157 ? -13.632 8.290 14.345 1.00 97.19 157 GLY A O 1
ATOM 1262 N N . MET A 1 158 ? -11.652 7.355 13.864 1.00 97.69 158 MET A N 1
ATOM 1263 C CA . MET A 1 158 ? -11.542 6.602 15.119 1.00 97.69 158 MET A CA 1
ATOM 1264 C C . MET A 1 158 ? -11.354 7.543 16.311 1.00 97.69 158 MET A C 1
ATOM 1266 O O . MET A 1 158 ? -12.004 7.367 17.341 1.00 97.69 158 MET A O 1
ATOM 1270 N N . THR A 1 159 ? -10.542 8.597 16.163 1.00 97.25 159 THR A N 1
ATOM 1271 C CA . THR A 1 159 ? -10.403 9.637 17.192 1.00 97.25 159 THR A CA 1
ATOM 1272 C C . THR A 1 159 ? -11.737 10.344 17.468 1.00 97.25 159 THR A C 1
ATOM 1274 O O . THR A 1 159 ? -12.085 10.541 18.630 1.00 97.25 159 THR A O 1
ATOM 1277 N N . GLU A 1 160 ? -12.514 10.685 16.433 1.00 96.94 160 GLU A N 1
ATOM 1278 C CA . GLU A 1 160 ? -13.852 11.286 16.574 1.00 96.94 160 GLU A CA 1
ATOM 1279 C C . GLU A 1 160 ? -14.840 10.377 17.317 1.00 96.94 160 GLU A C 1
ATOM 1281 O O . GLU A 1 160 ? -15.650 10.866 18.104 1.00 96.94 160 GLU A O 1
ATOM 1286 N N . LEU A 1 161 ? -14.771 9.060 17.090 1.00 96.88 161 LEU A N 1
ATOM 1287 C CA . LEU A 1 161 ? -15.588 8.065 17.795 1.00 96.88 161 LEU A CA 1
ATOM 1288 C C . LEU A 1 161 ? -15.112 7.808 19.239 1.00 96.88 161 LEU A C 1
ATOM 1290 O O . LEU A 1 161 ? -15.805 7.143 20.008 1.00 96.88 161 LEU A O 1
ATOM 1294 N N . GLY A 1 162 ? -13.955 8.348 19.635 1.00 97.56 162 GLY A N 1
ATOM 1295 C CA . GLY A 1 162 ? -13.348 8.103 20.944 1.00 97.56 162 GLY A CA 1
ATOM 1296 C C . GLY A 1 162 ? -12.667 6.736 21.066 1.00 97.56 162 GLY A C 1
ATOM 1297 O O . GLY A 1 162 ? -12.417 6.286 22.186 1.00 97.56 162 GLY A O 1
ATOM 1298 N N . GLU A 1 163 ? -12.357 6.090 19.938 1.00 97.88 163 GLU A N 1
ATOM 1299 C CA . GLU A 1 163 ? -11.681 4.790 19.846 1.00 97.88 163 GLU A CA 1
ATOM 1300 C C . GLU A 1 163 ? -10.156 4.955 19.868 1.00 97.88 163 GLU A C 1
ATOM 1302 O O . GLU A 1 163 ? -9.447 4.648 18.907 1.00 97.88 163 GLU A O 1
ATOM 1307 N N . THR A 1 164 ? -9.634 5.491 20.974 1.00 96.69 164 THR A N 1
ATOM 1308 C CA . THR A 1 164 ? -8.209 5.837 21.103 1.00 96.69 164 THR A CA 1
ATOM 1309 C C . THR A 1 164 ? -7.286 4.624 20.971 1.00 96.69 164 THR A C 1
ATOM 1311 O O . THR A 1 164 ? -6.226 4.746 20.364 1.00 96.69 164 THR A O 1
ATOM 1314 N N . ALA A 1 165 ? -7.680 3.457 21.493 1.00 97.06 165 ALA A N 1
ATOM 1315 C CA . ALA A 1 165 ? -6.889 2.227 21.395 1.00 97.06 165 ALA A CA 1
ATOM 1316 C C . ALA A 1 165 ? -6.634 1.843 19.927 1.00 97.06 165 ALA A C 1
ATOM 1318 O O . ALA A 1 165 ? -5.483 1.745 19.498 1.00 97.06 165 ALA A O 1
ATOM 1319 N N . ILE A 1 166 ? -7.701 1.761 19.128 1.00 97.50 166 ILE A N 1
ATOM 1320 C CA . ILE A 1 166 ? -7.629 1.479 17.688 1.00 97.50 166 ILE A CA 1
ATOM 1321 C C . ILE A 1 166 ? -6.854 2.583 16.959 1.00 97.50 166 ILE A C 1
ATOM 1323 O O . ILE A 1 166 ? -5.954 2.294 16.168 1.00 97.50 166 ILE A O 1
ATOM 1327 N N . ALA A 1 167 ? -7.179 3.853 17.217 1.00 98.12 167 ALA A N 1
ATOM 1328 C CA . ALA A 1 167 ? -6.560 4.978 16.523 1.00 98.12 167 ALA A CA 1
ATOM 1329 C C . ALA A 1 167 ? -5.035 5.010 16.716 1.00 98.12 167 ALA A C 1
ATOM 1331 O O . ALA A 1 167 ? -4.299 5.124 15.738 1.00 98.12 167 ALA A O 1
ATOM 1332 N N . GLU A 1 168 ? -4.563 4.866 17.955 1.00 98.12 168 GLU A N 1
ATOM 1333 C CA . GLU A 1 168 ? -3.156 5.078 18.310 1.00 98.12 168 GLU A CA 1
ATOM 1334 C C . GLU A 1 168 ? -2.289 3.826 18.172 1.00 98.12 168 GLU A C 1
ATOM 1336 O O . GLU A 1 168 ? -1.095 3.939 17.881 1.00 98.12 168 GLU A O 1
ATOM 1341 N N . THR A 1 169 ? -2.863 2.636 18.375 1.00 97.94 169 THR A N 1
ATOM 1342 C CA . THR A 1 169 ? -2.087 1.385 18.395 1.00 97.94 169 THR A CA 1
ATOM 1343 C C . THR A 1 169 ? -2.247 0.546 17.133 1.00 97.94 169 THR A C 1
ATOM 1345 O O . THR A 1 169 ? -1.351 -0.229 16.828 1.00 97.94 169 THR A O 1
ATOM 1348 N N . ILE A 1 170 ? -3.321 0.733 16.357 1.00 98.00 170 ILE A N 1
ATOM 1349 C CA . ILE A 1 170 ? -3.532 0.013 15.090 1.00 98.00 170 ILE A CA 1
ATOM 1350 C C . ILE A 1 170 ? -3.333 0.957 13.909 1.00 98.00 170 ILE A C 1
ATOM 1352 O O . ILE A 1 170 ? -2.447 0.759 13.082 1.00 98.00 170 ILE A O 1
ATOM 1356 N N . ILE A 1 171 ? -4.128 2.025 13.837 1.00 98.19 171 ILE A N 1
ATOM 1357 C CA . ILE A 1 171 ? -4.176 2.867 12.639 1.00 98.19 171 ILE A CA 1
ATOM 1358 C C . ILE A 1 171 ? -2.949 3.776 12.539 1.00 98.19 171 ILE A C 1
ATOM 1360 O O . ILE A 1 171 ? -2.360 3.900 11.466 1.00 98.19 171 ILE A O 1
ATOM 1364 N N . ALA A 1 172 ? -2.535 4.423 13.632 1.00 98.06 172 ALA A N 1
ATOM 1365 C CA . ALA A 1 172 ? -1.398 5.339 13.610 1.00 98.06 172 ALA A CA 1
ATOM 1366 C C . ALA A 1 172 ? -0.067 4.663 13.233 1.00 98.06 172 ALA A C 1
ATOM 1368 O O . ALA A 1 172 ? 0.672 5.277 12.460 1.00 98.06 172 ALA A O 1
ATOM 1369 N N . PRO A 1 173 ? 0.275 3.453 13.720 1.00 97.75 173 PRO A N 1
ATOM 1370 C CA . PRO A 1 173 ? 1.488 2.758 13.300 1.00 97.75 173 PRO A CA 1
ATOM 1371 C C . PRO A 1 173 ? 1.476 2.360 11.824 1.00 97.75 173 PRO A C 1
ATOM 1373 O O . PRO A 1 173 ? 2.455 2.658 11.143 1.00 97.75 173 PRO A O 1
ATOM 1376 N N . ILE A 1 174 ? 0.369 1.801 11.318 1.00 97.88 174 ILE A N 1
ATOM 1377 C CA . ILE A 1 174 ? 0.215 1.469 9.890 1.00 97.88 174 ILE A CA 1
ATOM 1378 C C . ILE A 1 174 ? 0.418 2.734 9.047 1.00 97.88 174 ILE A C 1
ATOM 1380 O O . ILE A 1 174 ? 1.330 2.824 8.230 1.00 97.88 174 ILE A O 1
ATOM 1384 N N . ARG A 1 175 ? -0.308 3.805 9.387 1.00 96.88 175 ARG A N 1
ATOM 1385 C CA . ARG A 1 175 ? -0.207 5.125 8.747 1.00 96.88 175 ARG A CA 1
ATOM 1386 C C . ARG A 1 175 ? 1.211 5.709 8.713 1.00 96.88 175 ARG A C 1
ATOM 1388 O O . ARG A 1 175 ? 1.484 6.557 7.864 1.00 96.88 175 ARG A O 1
ATOM 1395 N N . ARG A 1 176 ? 2.097 5.341 9.647 1.00 96.88 176 ARG A N 1
ATOM 1396 C CA . ARG A 1 176 ? 3.500 5.796 9.652 1.00 96.88 176 ARG A CA 1
ATOM 1397 C C . ARG A 1 176 ? 4.362 5.054 8.628 1.00 96.88 176 ARG A C 1
ATOM 1399 O O . ARG A 1 176 ? 5.326 5.647 8.153 1.00 96.88 176 ARG A O 1
ATOM 1406 N N . GLN A 1 177 ? 4.013 3.820 8.270 1.00 97.81 177 GLN A N 1
ATOM 1407 C CA . GLN A 1 177 ? 4.752 3.000 7.304 1.00 97.81 177 GLN A CA 1
ATOM 1408 C C . GLN A 1 177 ? 4.416 3.370 5.851 1.00 97.81 177 GLN A C 1
ATOM 1410 O O . GLN A 1 177 ? 5.335 3.590 5.057 1.00 97.81 177 GLN A O 1
ATOM 1415 N N . GLU A 1 178 ? 3.134 3.593 5.543 1.00 97.31 178 GLU A N 1
ATOM 1416 C CA . GLU A 1 178 ? 2.629 3.879 4.184 1.00 97.31 178 GLU A CA 1
ATOM 1417 C C . GLU A 1 178 ? 3.397 4.961 3.393 1.00 97.31 178 GLU A C 1
ATOM 1419 O O . GLU A 1 178 ? 3.696 4.783 2.205 1.00 97.31 178 GLU A O 1
ATOM 1424 N N . PRO A 1 179 ? 3.770 6.123 3.983 1.00 97.81 179 PRO A N 1
ATOM 1425 C CA . PRO A 1 179 ? 4.505 7.146 3.245 1.00 97.81 179 PRO A CA 1
ATOM 1426 C C . PRO A 1 179 ? 5.897 6.668 2.818 1.00 97.81 179 PRO A C 1
ATOM 1428 O O . PRO A 1 179 ? 6.417 7.130 1.797 1.00 97.81 179 PRO A O 1
ATOM 1431 N N . GLY A 1 180 ? 6.496 5.756 3.589 1.00 97.88 180 GLY A N 1
ATOM 1432 C CA . GLY A 1 180 ? 7.764 5.111 3.279 1.00 97.88 180 GLY A CA 1
ATOM 1433 C C . GLY A 1 180 ? 7.653 4.201 2.061 1.00 97.88 180 GLY A C 1
ATOM 1434 O O . GLY A 1 180 ? 8.468 4.317 1.140 1.00 97.88 180 GLY A O 1
ATOM 1435 N N . HIS A 1 181 ? 6.616 3.367 1.994 1.00 98.19 181 HIS A N 1
ATOM 1436 C CA . HIS A 1 181 ? 6.344 2.523 0.826 1.00 98.19 181 HIS A CA 1
ATOM 1437 C C . HIS A 1 181 ? 6.063 3.364 -0.416 1.00 98.19 181 HIS A C 1
ATOM 1439 O O . HIS A 1 181 ? 6.696 3.187 -1.462 1.00 98.19 181 HIS A O 1
ATOM 1445 N N . PHE A 1 182 ? 5.202 4.378 -0.282 1.00 97.88 182 PHE A N 1
ATOM 1446 C CA . PHE A 1 182 ? 4.916 5.326 -1.357 1.00 97.88 182 PHE A CA 1
ATOM 1447 C C . PHE A 1 182 ? 6.193 5.987 -1.890 1.00 97.88 182 PHE A C 1
ATOM 1449 O O . PHE A 1 182 ? 6.384 6.125 -3.105 1.00 97.88 182 PHE A O 1
ATOM 1456 N N . ALA A 1 183 ? 7.078 6.411 -0.984 1.00 97.94 183 ALA A N 1
ATOM 1457 C CA . ALA A 1 183 ? 8.334 7.040 -1.348 1.00 97.94 183 ALA A CA 1
ATOM 1458 C C . ALA A 1 183 ? 9.238 6.087 -2.139 1.00 97.94 183 ALA A C 1
ATOM 1460 O O . ALA A 1 183 ? 9.776 6.528 -3.158 1.00 97.94 183 ALA A O 1
ATOM 1461 N N . PHE A 1 184 ? 9.358 4.814 -1.741 1.00 97.88 184 PHE A N 1
ATOM 1462 C CA . PHE A 1 184 ? 10.115 3.808 -2.495 1.00 97.88 184 PHE A CA 1
ATOM 1463 C C . PHE A 1 184 ? 9.624 3.731 -3.944 1.00 97.88 184 PHE A C 1
ATOM 1465 O O . PHE A 1 184 ? 10.385 4.025 -4.867 1.00 97.88 184 PHE A O 1
ATOM 1472 N N . TYR A 1 185 ? 8.334 3.460 -4.154 1.00 97.62 185 TYR A N 1
ATOM 1473 C CA . TYR A 1 185 ? 7.779 3.318 -5.500 1.00 97.62 185 TYR A CA 1
ATOM 1474 C C . TYR A 1 185 ? 7.958 4.573 -6.353 1.00 97.62 185 TYR A C 1
ATOM 1476 O O . TYR A 1 185 ? 8.354 4.501 -7.520 1.00 97.62 185 TYR A O 1
ATOM 1484 N N . ARG A 1 186 ? 7.705 5.751 -5.769 1.00 97.62 186 ARG A N 1
ATOM 1485 C CA . ARG A 1 186 ? 7.878 7.032 -6.463 1.00 97.62 186 ARG A CA 1
ATOM 1486 C C . ARG A 1 186 ? 9.332 7.252 -6.870 1.00 97.62 186 ARG A C 1
ATOM 1488 O O . ARG A 1 186 ? 9.589 7.728 -7.980 1.00 97.62 186 ARG A O 1
ATOM 1495 N N . MET A 1 187 ? 10.275 6.962 -5.978 1.00 97.25 187 MET A N 1
ATOM 1496 C CA . MET A 1 187 ? 11.698 7.129 -6.247 1.00 97.25 187 MET A CA 1
ATOM 1497 C C . MET A 1 187 ? 12.184 6.136 -7.299 1.00 97.25 187 MET A C 1
ATOM 1499 O O . MET A 1 187 ? 12.809 6.575 -8.260 1.00 97.25 187 MET A O 1
ATOM 1503 N N . SER A 1 188 ? 11.825 4.857 -7.195 1.00 96.25 188 SER A N 1
ATOM 1504 C CA . SER A 1 188 ? 12.200 3.822 -8.166 1.00 96.25 188 SER A CA 1
ATOM 1505 C C . SER A 1 188 ? 11.641 4.110 -9.562 1.00 96.25 188 SER A C 1
ATOM 1507 O O . SER A 1 188 ? 12.380 4.062 -10.544 1.00 96.25 188 SER A O 1
ATOM 1509 N N . ALA A 1 189 ? 10.377 4.541 -9.674 1.00 96.00 189 ALA A N 1
ATOM 1510 C CA . ALA A 1 189 ? 9.820 5.003 -10.949 1.00 96.00 189 ALA A CA 1
ATOM 1511 C C . ALA A 1 189 ? 10.570 6.230 -11.501 1.00 96.00 189 ALA A C 1
ATOM 1513 O O . ALA A 1 189 ? 10.832 6.322 -12.700 1.00 96.00 189 ALA A O 1
ATOM 1514 N N . THR A 1 190 ? 10.920 7.182 -10.630 1.00 96.19 190 THR A N 1
ATOM 1515 C CA . THR A 1 190 ? 11.639 8.402 -11.023 1.00 96.19 190 THR A CA 1
ATOM 1516 C C . THR A 1 190 ? 13.052 8.091 -11.509 1.00 96.19 190 THR A C 1
ATOM 1518 O O . THR A 1 190 ? 13.475 8.645 -12.522 1.00 96.19 190 THR A O 1
ATOM 1521 N N . GLU A 1 191 ? 13.776 7.228 -10.802 1.00 95.25 191 GLU A N 1
ATOM 1522 C CA . GLU A 1 191 ? 15.127 6.793 -11.156 1.00 95.25 191 GLU A CA 1
ATOM 1523 C C . GLU A 1 191 ? 15.113 6.069 -12.502 1.00 95.25 191 GLU A C 1
ATOM 1525 O O . GLU A 1 191 ? 15.821 6.501 -13.410 1.00 95.25 191 GLU A O 1
ATOM 1530 N N . LEU A 1 192 ? 14.216 5.093 -12.687 1.00 93.62 192 LEU A N 1
ATOM 1531 C CA . LEU A 1 192 ? 14.125 4.300 -13.915 1.00 93.62 192 LEU A CA 1
ATOM 1532 C C . LEU A 1 192 ? 13.869 5.165 -15.162 1.00 93.62 192 LEU A C 1
ATOM 1534 O O . LEU A 1 192 ? 14.395 4.903 -16.244 1.00 93.62 192 LEU A O 1
ATOM 1538 N N . VAL A 1 193 ? 13.063 6.222 -15.018 1.00 94.56 193 VAL A N 1
ATOM 1539 C CA . VAL A 1 193 ? 12.799 7.175 -16.105 1.00 94.56 193 VAL A CA 1
ATOM 1540 C C . VAL A 1 193 ? 13.990 8.111 -16.330 1.00 94.56 193 VAL A C 1
ATOM 1542 O O . VAL A 1 193 ? 14.334 8.399 -17.476 1.00 94.56 193 VAL A O 1
ATOM 1545 N N . ARG A 1 194 ? 14.623 8.613 -15.263 1.00 92.94 194 ARG A N 1
ATOM 1546 C CA . ARG A 1 194 ? 15.685 9.631 -15.357 1.00 92.94 194 ARG A CA 1
ATOM 1547 C C . ARG A 1 194 ? 17.051 9.073 -15.731 1.00 92.94 194 ARG A C 1
ATOM 1549 O O . ARG A 1 194 ? 17.828 9.800 -16.343 1.00 92.94 194 ARG A O 1
ATOM 1556 N N . SER A 1 195 ? 17.343 7.821 -15.392 1.00 90.56 195 SER A N 1
ATOM 1557 C CA . SER A 1 195 ? 18.593 7.152 -15.763 1.00 90.56 195 SER A CA 1
ATOM 1558 C C . SER A 1 195 ? 18.691 6.867 -17.264 1.00 90.56 195 SER A C 1
ATOM 1560 O O . SER A 1 195 ? 19.767 6.549 -17.764 1.00 90.56 195 SER A O 1
ATOM 1562 N N . GLY A 1 196 ? 17.584 7.003 -18.004 1.00 87.44 196 GLY A N 1
ATOM 1563 C CA . GLY A 1 196 ? 17.531 6.710 -19.434 1.00 87.44 196 GLY A CA 1
ATOM 1564 C C . GLY A 1 196 ? 17.452 5.214 -19.744 1.00 87.44 196 GLY A C 1
ATOM 1565 O O . GLY A 1 196 ? 17.658 4.827 -20.894 1.00 87.44 196 GLY A O 1
ATOM 1566 N N . ALA A 1 197 ? 17.135 4.374 -18.750 1.00 88.94 197 ALA A N 1
ATOM 1567 C CA . ALA A 1 197 ? 16.934 2.938 -18.943 1.00 88.94 197 ALA A CA 1
ATOM 1568 C C . ALA A 1 197 ? 15.800 2.640 -19.943 1.00 88.94 197 ALA A C 1
ATOM 1570 O O . ALA A 1 197 ? 15.892 1.706 -20.738 1.00 88.94 197 ALA A O 1
ATOM 1571 N N . LEU A 1 198 ? 14.754 3.474 -19.951 1.00 94.38 198 LEU A N 1
ATOM 1572 C CA . LEU A 1 198 ? 13.606 3.357 -20.848 1.00 94.38 198 LEU A CA 1
ATOM 1573 C C . LEU A 1 198 ? 13.765 4.215 -22.108 1.00 94.38 198 LEU A C 1
ATOM 1575 O O . LEU A 1 198 ? 13.914 5.436 -22.046 1.00 94.38 198 LEU A O 1
ATOM 1579 N N . ARG A 1 199 ? 13.620 3.590 -23.280 1.00 95.62 199 ARG A N 1
ATOM 1580 C CA . ARG A 1 199 ? 13.537 4.296 -24.567 1.00 95.62 199 ARG A CA 1
ATOM 1581 C C . ARG A 1 199 ? 12.208 5.062 -24.695 1.00 95.62 199 ARG A C 1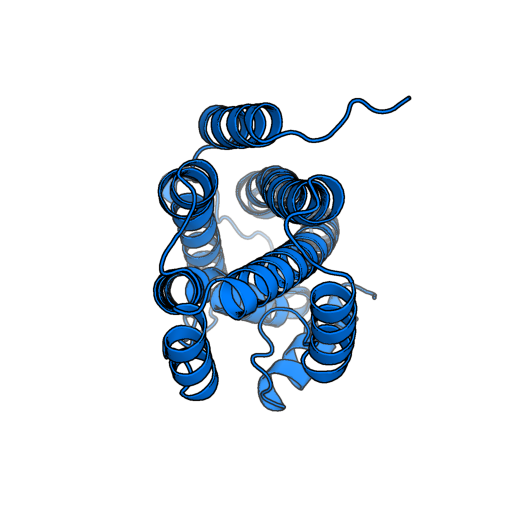
ATOM 1583 O O . ARG A 1 199 ? 11.204 4.650 -24.112 1.00 95.62 199 ARG A O 1
ATOM 1590 N N . PRO A 1 200 ? 12.126 6.103 -25.549 1.00 96.00 200 PRO A N 1
ATOM 1591 C CA . PRO A 1 200 ? 10.901 6.894 -25.720 1.00 96.00 200 PRO A CA 1
ATOM 1592 C C . PRO A 1 200 ? 9.646 6.076 -26.062 1.00 96.00 200 PRO A C 1
ATOM 1594 O O . PRO A 1 200 ? 8.564 6.356 -25.548 1.00 96.00 200 PRO A O 1
ATOM 1597 N N . TRP A 1 201 ? 9.777 5.029 -26.884 1.00 96.62 201 TRP A N 1
ATOM 1598 C CA . TRP A 1 201 ? 8.646 4.162 -27.228 1.00 96.62 201 TRP A CA 1
ATOM 1599 C C . TRP A 1 201 ? 8.187 3.293 -26.045 1.00 96.62 201 TRP A C 1
ATOM 1601 O O . TRP A 1 201 ? 6.994 3.027 -25.927 1.00 96.62 201 TRP A O 1
ATOM 1611 N N . GLN A 1 202 ? 9.103 2.895 -25.148 1.00 96.75 202 GLN A N 1
ATOM 1612 C CA . GLN A 1 202 ? 8.774 2.140 -23.932 1.00 96.75 202 GLN A CA 1
ATOM 1613 C C . GLN A 1 202 ? 7.978 3.023 -22.967 1.00 96.75 202 GLN A C 1
ATOM 1615 O O . GLN A 1 202 ? 6.970 2.579 -22.427 1.00 96.75 202 GLN A O 1
ATOM 1620 N N . LEU A 1 203 ? 8.367 4.295 -22.818 1.00 97.00 203 LEU A N 1
ATOM 1621 C CA . LEU A 1 203 ? 7.619 5.281 -22.026 1.00 97.00 203 LEU A CA 1
ATOM 1622 C C . LEU A 1 203 ? 6.221 5.537 -22.599 1.00 97.00 203 LEU A C 1
ATOM 1624 O O . LEU A 1 203 ? 5.243 5.578 -21.852 1.00 97.00 203 LEU A O 1
ATOM 1628 N N . TYR A 1 204 ? 6.116 5.686 -23.923 1.00 96.81 204 TYR A N 1
ATOM 1629 C CA . TYR A 1 204 ? 4.824 5.834 -24.592 1.00 96.81 204 TYR A CA 1
ATOM 1630 C C . TYR A 1 204 ? 3.928 4.614 -24.350 1.00 96.81 204 TYR A C 1
ATOM 1632 O O . TYR A 1 204 ? 2.779 4.769 -23.934 1.00 96.81 204 TYR A O 1
ATOM 1640 N N . LEU A 1 205 ? 4.463 3.405 -24.544 1.00 96.38 205 LEU A N 1
ATOM 1641 C CA . LEU A 1 205 ? 3.712 2.175 -24.325 1.00 96.38 205 LEU A CA 1
ATOM 1642 C C . LEU A 1 205 ? 3.296 2.020 -22.857 1.00 96.38 205 LEU A C 1
ATOM 1644 O O . LEU A 1 205 ? 2.132 1.735 -22.594 1.00 96.38 205 LEU A O 1
ATOM 1648 N N . ALA A 1 206 ? 4.193 2.281 -21.901 1.00 95.94 206 ALA A N 1
ATOM 1649 C CA . ALA A 1 206 ? 3.872 2.262 -20.475 1.00 95.94 206 ALA A CA 1
ATOM 1650 C C . ALA A 1 206 ? 2.736 3.238 -20.133 1.00 95.94 206 ALA A C 1
ATOM 1652 O O . ALA A 1 206 ? 1.822 2.881 -19.396 1.00 95.94 206 ALA A O 1
ATOM 1653 N N . ARG A 1 207 ? 2.731 4.446 -20.711 1.00 96.25 207 ARG A N 1
ATOM 1654 C CA . ARG A 1 207 ? 1.643 5.418 -20.525 1.00 96.25 207 ARG A CA 1
ATOM 1655 C C . ARG A 1 207 ? 0.305 4.894 -21.049 1.00 96.25 207 ARG A C 1
ATOM 1657 O O . ARG A 1 207 ? -0.690 4.977 -20.334 1.00 96.25 207 ARG A O 1
ATOM 1664 N N . VAL A 1 208 ? 0.281 4.359 -22.272 1.00 96.88 208 VAL A N 1
ATOM 1665 C CA . VAL A 1 208 ? -0.942 3.806 -22.880 1.00 96.88 208 VAL A CA 1
ATOM 1666 C C . VAL A 1 208 ? -1.457 2.621 -22.067 1.00 96.88 208 VAL A C 1
ATOM 1668 O O . VAL A 1 208 ? -2.643 2.563 -21.749 1.00 96.88 208 VAL A O 1
ATOM 1671 N N . LEU A 1 209 ? -0.574 1.697 -21.682 1.00 94.25 209 LEU A N 1
ATOM 1672 C CA . LEU A 1 209 ? -0.941 0.555 -20.848 1.00 94.25 209 LEU A CA 1
ATOM 1673 C C . LEU A 1 209 ? -1.499 1.026 -19.505 1.00 94.25 209 LEU A C 1
ATOM 1675 O O . LEU A 1 209 ? -2.599 0.622 -19.146 1.00 94.25 209 LEU A O 1
ATOM 1679 N N . ARG A 1 210 ? -0.815 1.952 -18.822 1.00 94.50 210 ARG A N 1
ATOM 1680 C CA . ARG A 1 210 ? -1.261 2.504 -17.537 1.00 94.50 210 ARG A CA 1
ATOM 1681 C C . ARG A 1 210 ? -2.659 3.110 -17.620 1.00 94.50 210 ARG A C 1
ATOM 1683 O O . ARG A 1 210 ? -3.443 2.889 -16.706 1.00 94.50 210 ARG A O 1
ATOM 1690 N N . GLU A 1 211 ? -2.971 3.845 -18.688 1.00 94.44 211 GLU A N 1
ATOM 1691 C CA . GLU A 1 211 ? -4.304 4.416 -18.919 1.00 94.44 211 GLU A CA 1
ATOM 1692 C C . GLU A 1 211 ? -5.375 3.324 -19.061 1.00 94.44 211 GLU A C 1
ATOM 1694 O O . GLU A 1 211 ? -6.451 3.432 -18.479 1.00 94.44 211 GLU A O 1
ATOM 1699 N N . LYS A 1 212 ? -5.086 2.257 -19.815 1.00 91.81 212 LYS A N 1
ATOM 1700 C CA . LYS A 1 212 ? -6.058 1.191 -20.106 1.00 91.81 212 LYS A CA 1
ATOM 1701 C C . LYS A 1 212 ? -6.212 0.170 -18.984 1.00 91.81 212 LYS A C 1
ATOM 1703 O O . LYS A 1 212 ? -7.254 -0.474 -18.899 1.00 91.81 212 LYS A O 1
ATOM 1708 N N . THR A 1 213 ? -5.189 -0.008 -18.153 1.00 88.31 213 THR A N 1
ATOM 1709 C CA . THR A 1 213 ? -5.169 -1.031 -17.100 1.00 88.31 213 THR A CA 1
ATOM 1710 C C . THR A 1 213 ? -5.286 -0.453 -15.693 1.00 88.31 213 THR A C 1
ATOM 1712 O O . THR A 1 213 ? -5.250 -1.223 -14.731 1.00 88.31 213 THR A O 1
ATOM 1715 N N . TYR A 1 214 ? -5.437 0.872 -15.545 1.00 90.19 214 TYR A N 1
ATOM 1716 C CA . TYR A 1 214 ? -5.648 1.504 -14.243 1.00 90.19 214 TYR A CA 1
ATOM 1717 C C . TYR A 1 214 ? -6.860 0.897 -13.537 1.00 90.19 214 TYR A C 1
ATOM 1719 O O . TYR A 1 214 ? -7.953 0.826 -14.093 1.00 90.19 214 TYR A O 1
ATOM 1727 N N . ASN A 1 215 ? -6.664 0.518 -12.279 1.00 89.44 215 ASN A N 1
ATOM 1728 C CA . ASN A 1 215 ? -7.722 0.122 -11.369 1.00 89.44 215 ASN A CA 1
ATOM 1729 C C . ASN A 1 215 ? -7.421 0.708 -9.980 1.00 89.44 215 ASN A C 1
ATOM 1731 O O . ASN A 1 215 ? -6.257 0.943 -9.647 1.00 89.44 215 ASN A O 1
ATOM 1735 N N . LEU A 1 216 ? -8.468 0.965 -9.192 1.00 91.69 216 LEU A N 1
ATOM 1736 C CA . LEU A 1 216 ? -8.313 1.352 -7.787 1.00 91.69 216 LEU A CA 1
ATOM 1737 C C . LEU A 1 216 ? -7.781 0.171 -6.973 1.00 91.69 216 LEU A C 1
ATOM 1739 O O . LEU A 1 216 ? -7.964 -0.991 -7.368 1.00 91.69 216 LEU A O 1
ATOM 1743 N N . VAL A 1 217 ? -7.141 0.487 -5.845 1.00 90.44 217 VAL A N 1
ATOM 1744 C CA . VAL A 1 217 ? -6.519 -0.508 -4.965 1.00 90.44 217 VAL A CA 1
ATOM 1745 C C . VAL A 1 217 ? -7.513 -1.614 -4.613 1.00 90.44 217 VAL A C 1
ATOM 1747 O O . VAL A 1 217 ? -8.686 -1.349 -4.352 1.00 90.44 217 VAL A O 1
ATOM 1750 N N . GLY A 1 218 ? -7.067 -2.869 -4.681 1.00 90.75 218 GLY A N 1
ATOM 1751 C CA . GLY A 1 218 ? -7.865 -4.024 -4.276 1.00 90.75 218 GLY A CA 1
ATOM 1752 C C . GLY A 1 218 ? -9.025 -4.403 -5.195 1.00 90.75 218 GLY A C 1
ATOM 1753 O O . GLY A 1 218 ? -9.688 -5.406 -4.933 1.00 90.75 218 GLY A O 1
ATOM 1754 N N . THR A 1 219 ? -9.309 -3.641 -6.259 1.00 92.50 219 THR A N 1
ATOM 1755 C CA . THR A 1 219 ? -10.470 -3.934 -7.117 1.00 92.50 219 THR A CA 1
ATOM 1756 C C . THR A 1 219 ? -10.239 -5.118 -8.050 1.00 92.50 219 THR A C 1
ATOM 1758 O O . THR A 1 219 ? -11.198 -5.749 -8.491 1.00 92.50 219 THR A O 1
ATOM 1761 N N . ASN A 1 220 ? -8.979 -5.427 -8.370 1.00 86.00 220 ASN A N 1
ATOM 1762 C CA . ASN A 1 220 ? -8.556 -6.584 -9.170 1.00 86.00 220 ASN A CA 1
ATOM 1763 C C . ASN A 1 220 ? -9.316 -6.736 -10.507 1.00 86.00 220 ASN A C 1
ATOM 1765 O O . ASN A 1 220 ? -9.481 -7.839 -11.024 1.00 86.00 220 ASN A O 1
ATOM 1769 N N . GLY A 1 221 ? -9.823 -5.625 -11.059 1.00 85.25 221 GLY A N 1
ATOM 1770 C CA . GLY A 1 221 ? -10.652 -5.612 -12.266 1.00 85.25 221 GLY A CA 1
ATOM 1771 C C . GLY A 1 221 ? -12.028 -6.281 -12.123 1.00 85.25 221 GLY A C 1
ATOM 1772 O O . GLY A 1 221 ? -12.662 -6.543 -13.142 1.00 85.25 221 GLY A O 1
ATOM 1773 N N . GLN A 1 222 ? -12.491 -6.563 -10.900 1.00 89.94 222 GLN A N 1
ATOM 1774 C CA . GLN A 1 222 ? -13.773 -7.213 -10.617 1.00 89.94 222 GLN A CA 1
ATOM 1775 C C . GLN A 1 222 ? -14.831 -6.189 -10.194 1.00 89.94 222 GLN A C 1
ATOM 1777 O O . GLN A 1 222 ? -14.614 -5.396 -9.275 1.00 89.94 222 GLN A O 1
ATOM 1782 N N . ASP A 1 223 ? -16.018 -6.250 -10.802 1.00 92.12 223 ASP A N 1
ATOM 1783 C CA . ASP A 1 223 ? -17.088 -5.276 -10.540 1.00 92.12 223 ASP A CA 1
ATOM 1784 C C . ASP A 1 223 ? -17.591 -5.309 -9.092 1.00 92.12 223 ASP A C 1
ATOM 1786 O O . ASP A 1 223 ? -17.878 -4.259 -8.518 1.00 92.12 223 ASP A O 1
ATOM 1790 N N . ARG A 1 224 ? -17.596 -6.488 -8.451 1.00 93.25 224 ARG A N 1
ATOM 1791 C CA . ARG A 1 224 ? -17.942 -6.611 -7.024 1.00 93.25 224 ARG A CA 1
ATOM 1792 C C . ARG A 1 224 ? -17.020 -5.783 -6.125 1.00 93.25 224 ARG A C 1
ATOM 1794 O O . ARG A 1 224 ? -17.495 -5.093 -5.230 1.00 93.25 224 ARG A O 1
ATOM 1801 N N . TYR A 1 225 ? -15.714 -5.800 -6.388 1.00 94.75 225 TYR A N 1
ATOM 1802 C CA . TYR A 1 225 ? -14.743 -5.065 -5.582 1.00 94.75 225 TYR A CA 1
ATOM 1803 C C . TYR A 1 225 ? -14.729 -3.580 -5.933 1.00 94.75 225 TYR A C 1
ATOM 1805 O O . TYR A 1 225 ? -14.505 -2.754 -5.056 1.00 94.75 225 TYR A O 1
ATOM 1813 N N . ARG A 1 226 ? -15.052 -3.211 -7.180 1.00 95.00 226 ARG A N 1
ATOM 1814 C CA . ARG A 1 226 ? -15.301 -1.805 -7.541 1.00 95.00 226 ARG A CA 1
ATOM 1815 C C . ARG A 1 226 ? -16.477 -1.221 -6.762 1.00 95.00 226 ARG A C 1
ATOM 1817 O O . ARG A 1 226 ? -16.367 -0.106 -6.264 1.00 95.00 226 ARG A O 1
ATOM 1824 N N . ALA A 1 227 ? -17.570 -1.973 -6.620 1.00 95.44 227 ALA A N 1
ATOM 1825 C CA . ALA A 1 227 ? -18.715 -1.543 -5.821 1.00 95.44 227 ALA A CA 1
ATOM 1826 C C . ALA A 1 227 ? -18.342 -1.373 -4.337 1.00 95.44 227 ALA A C 1
ATOM 1828 O O . ALA A 1 227 ? -18.662 -0.346 -3.741 1.00 95.44 227 ALA A O 1
ATOM 1829 N N . GLN A 1 228 ? -17.603 -2.329 -3.762 1.00 95.75 228 GLN A N 1
ATOM 1830 C CA . GLN A 1 228 ? -17.100 -2.223 -2.385 1.00 95.75 228 GLN A CA 1
ATOM 1831 C C . GLN A 1 228 ? -16.178 -1.010 -2.199 1.00 95.75 228 GLN A C 1
ATOM 1833 O O . GLN A 1 228 ? -16.370 -0.239 -1.262 1.00 95.75 228 GLN A O 1
ATOM 1838 N N . MET A 1 229 ? -15.249 -0.780 -3.132 1.00 96.25 229 MET A N 1
ATOM 1839 C CA . MET A 1 229 ? -14.380 0.398 -3.122 1.00 96.25 229 MET A CA 1
ATOM 1840 C C . MET A 1 229 ? -15.182 1.707 -3.206 1.00 96.25 229 MET A C 1
ATOM 1842 O O . MET A 1 229 ? -14.826 2.681 -2.553 1.00 96.25 229 MET A O 1
ATOM 1846 N N . GLY A 1 230 ? -16.294 1.742 -3.948 1.00 96.00 230 GLY A N 1
ATOM 1847 C CA . GLY A 1 230 ? -17.214 2.888 -3.947 1.00 96.00 230 GLY A CA 1
ATOM 1848 C C . GLY A 1 230 ? -17.826 3.161 -2.566 1.00 96.00 230 GLY A C 1
ATOM 1849 O O . GLY A 1 230 ? -17.943 4.316 -2.151 1.00 96.00 230 GLY A O 1
ATOM 1850 N N . GLY A 1 231 ? -18.148 2.102 -1.819 1.00 95.69 231 GLY A N 1
ATOM 1851 C CA . GLY A 1 231 ? -18.571 2.197 -0.420 1.00 95.69 231 GLY A CA 1
ATOM 1852 C C . GLY A 1 231 ? -17.464 2.709 0.508 1.00 95.69 231 GLY A C 1
ATOM 1853 O O . GLY A 1 231 ? -17.741 3.512 1.398 1.00 95.69 231 GLY A O 1
ATOM 1854 N N . VAL A 1 232 ? -16.211 2.305 0.274 1.00 96.88 232 VAL A N 1
ATOM 1855 C CA . VAL A 1 232 ? -15.037 2.834 0.993 1.00 96.88 232 VAL A CA 1
ATOM 1856 C C . VAL A 1 232 ? -14.869 4.327 0.727 1.00 96.88 232 VAL A C 1
ATOM 1858 O O . VAL A 1 232 ? -14.825 5.113 1.665 1.00 96.88 232 VAL A O 1
ATOM 1861 N N . VAL A 1 233 ? -14.851 4.734 -0.543 1.00 95.88 233 VAL A N 1
ATOM 1862 C CA . VAL A 1 233 ? -14.741 6.139 -0.970 1.00 95.88 233 VAL A CA 1
ATOM 1863 C C . VAL A 1 233 ? -15.820 7.003 -0.315 1.00 95.88 233 VAL A C 1
ATOM 1865 O O . VAL A 1 233 ? -15.504 8.030 0.280 1.00 95.88 233 VAL A O 1
ATOM 1868 N N . THR A 1 234 ? -17.071 6.534 -0.326 1.00 96.00 234 THR A N 1
ATOM 1869 C CA . THR A 1 234 ? -18.198 7.244 0.295 1.00 96.00 234 THR A CA 1
ATOM 1870 C C . THR A 1 234 ? -18.026 7.375 1.811 1.00 96.00 234 THR A C 1
ATOM 1872 O O . THR A 1 234 ? -18.218 8.457 2.359 1.00 96.00 234 THR A O 1
ATOM 1875 N N . ALA A 1 235 ? -17.638 6.297 2.501 1.00 94.75 235 ALA A N 1
ATOM 1876 C CA . ALA A 1 235 ? -17.454 6.302 3.955 1.00 94.75 235 ALA A CA 1
ATOM 1877 C C . ALA A 1 235 ? -16.264 7.161 4.414 1.00 94.75 235 ALA A C 1
ATOM 1879 O O . ALA A 1 235 ? -16.275 7.695 5.524 1.00 94.75 235 ALA A O 1
ATOM 1880 N N . LEU A 1 236 ? -15.252 7.308 3.557 1.00 94.94 236 LEU A N 1
ATOM 1881 C CA . LEU A 1 236 ? -14.081 8.149 3.799 1.00 94.94 236 LEU A CA 1
ATOM 1882 C C . LEU A 1 236 ? -14.257 9.598 3.302 1.00 94.94 236 LEU A C 1
ATOM 1884 O O . LEU A 1 236 ? -13.404 10.437 3.581 1.00 94.94 236 LEU A O 1
ATOM 1888 N N . GLY A 1 237 ? -15.357 9.914 2.613 1.00 92.69 237 GLY A N 1
ATOM 1889 C CA . GLY A 1 237 ? -15.691 11.279 2.196 1.00 92.69 237 GLY A CA 1
ATOM 1890 C C . GLY A 1 237 ? -14.885 11.809 1.005 1.00 92.69 237 GLY A C 1
ATOM 1891 O O . GLY A 1 237 ? -14.581 13.003 0.976 1.00 92.69 237 GLY A O 1
ATOM 1892 N N . PHE A 1 238 ? -14.532 10.940 0.051 1.00 89.88 238 PHE A N 1
ATOM 1893 C CA . PHE A 1 238 ? -13.866 11.312 -1.206 1.00 89.88 238 PHE A CA 1
ATOM 1894 C C . PHE A 1 238 ? -14.830 11.411 -2.395 1.00 89.88 238 PHE A C 1
ATOM 1896 O O . PHE A 1 238 ? -15.878 10.726 -2.383 1.00 89.88 238 PHE A O 1
#